Protein 6P78 (pdb70)

Foldseek 3Di:
DFFFWFWDDAQLTEIEGAAEFAAAPQNVFQQDDLSVRYDNPQVVRVVVLVVRLVPDQCPSLEYEYEYSHFPVRHRPVSVVVVLVCCVVNVRQEYETEHEQVCQVVQVVVCVVSVHHYAYEYEQAFPPVCCSCVPRNRPHDDDDPVVCVVGHAEYHEWFWPPDDPVRVVVRVVCCVPPHQEYEYHYDDHDPGPIDGRVVRVVVCCPPVVVVPRPSRYHYHPHPCVRVTGD

Secondary structure (DSSP, 8-state):
----EEEE-SSS-EEEEE---SPPSS---TT--GGGG--S-HHHHHHHHHHHHTT---TTSEEEEE-SS-GGGS-HHHHHHHHHHHHHTT--EEEEE--GGGGGGHHHHHHHH-SEEEEE-----S-HHIIIIIS------SSHHHHHTT--B--EE-BBTB-HHHHHHHHHHHHHH-S-EEEEE----SSS--B-HHHHHHHHHHTHHHHT-TTEEEESSGGGGS---

Organism: NCBI:txid428126

InterPro domains:
  IPR006638 Elp3/MiaA/NifB-like, radical SAM core domain [SM00729] (13-213)
  IPR058240 Radical SAM superfamily [SSF102114] (15-177)

B-factor: mean 32.72, std 11.8, range [15.58, 83.04]

Nearest PDB structures (foldseek):
  6p78-assembly1_A  TM=1.004E+00  e=6.314E-47  Thomasclavelia spiroformis DSM 1552
  1s2v-assembly1_A  TM=4.752E-01  e=1.533E+00  Mytilus edulis
  1s2v-assembly1_C  TM=4.030E-01  e=2.835E+00  Mytilus edulis
  1s2u-assembly1_A  TM=3.120E-01  e=2.507E+00  Mytilus edulis
  1m1b-assembly1_A  TM=3.009E-01  e=4.359E+00  Mytilus edulis

Solvent-accessible surface area: 11277 Å² total

Radius of gyration: 17.07 Å; Cα contacts (8 Å, |Δi|>4): 425; chains: 1; bounding box: 40×39×43 Å

Structure (mmCIF, N/CA/C/O backbone):
data_6P78
#
_entry.id   6P78
#
_cell.length_a   57.606
_cell.length_b   57.606
_cell.length_c   152.414
_cell.angle_alpha   90.000
_cell.angle_beta   90.000
_cell.angle_gamma   90.000
#
_symmetry.space_group_name_H-M   'P 43 21 2'
#
loop_
_entity.id
_entity.type
_entity.pdbx_description
1 polymer 'Queuine lyase'
2 non-polymer 'IRON/SULFUR CLUSTER'
3 non-polymer 2-amino-5-({[(1S,4S,5S)-4,5-dihydroxycyclopent-2-en-1-yl]amino}methyl)-1,7-dihydro-4H-pyrrolo[2,3-d]pyrimidin-4-one
4 non-polymer S-ADENOSYLMETHIONINE
5 water water
#
loop_
_atom_site.group_PDB
_atom_site.id
_atom_site.type_symbol
_atom_site.label_atom_id
_atom_site.label_alt_id
_atom_site.label_comp_id
_atom_site.label_asym_id
_atom_site.label_entity_id
_atom_site.label_seq_id
_atom_site.pdbx_PDB_ins_code
_atom_site.Cartn_x
_atom_site.Cartn_y
_atom_site.Cartn_z
_atom_site.occupancy
_atom_site.B_iso_or_equiv
_atom_site.auth_seq_id
_atom_site.auth_comp_id
_atom_site.auth_asym_id
_atom_site.auth_atom_id
_atom_site.pdbx_PDB_model_num
ATOM 1 N N . SER A 1 22 ? -3.686 43.173 87.254 1.00 70.26 0 SER A N 1
ATOM 2 C CA . SER A 1 22 ? -2.558 43.802 86.573 1.00 64.14 0 SER A CA 1
ATOM 3 C C . SER A 1 22 ? -1.912 42.850 85.563 1.00 57.11 0 SER A C 1
ATOM 4 O O . SER A 1 22 ? -2.261 41.672 85.480 1.00 56.16 0 SER A O 1
ATOM 7 N N . MET A 1 23 ? -0.962 43.361 84.793 1.00 51.19 1 MET A N 1
ATOM 8 C CA A MET A 1 23 ? -0.401 42.625 83.669 0.53 44.95 1 MET A CA 1
ATOM 9 C CA B MET A 1 23 ? -0.424 42.599 83.679 0.47 45.17 1 MET A CA 1
ATOM 10 C C . MET A 1 23 ? 0.711 41.696 84.135 1.00 38.72 1 MET A C 1
ATOM 11 O O . MET A 1 23 ? 1.506 42.054 85.010 1.00 40.28 1 MET A O 1
ATOM 20 N N . GLU A 1 24 ? 0.764 40.508 83.539 1.00 37.21 2 GLU A N 1
ATOM 21 C CA . GLU A 1 24 ? 1.839 39.561 83.804 1.00 35.35 2 GLU A CA 1
ATOM 22 C C . GLU A 1 24 ? 3.100 40.027 83.100 1.00 32.09 2 GLU A C 1
ATOM 23 O O . GLU A 1 24 ? 3.108 40.182 81.867 1.00 29.43 2 GLU A O 1
ATOM 29 N N . ARG A 1 25 ? 4.166 40.274 83.872 1.00 24.82 3 ARG A N 1
ATOM 30 C CA . ARG A 1 25 ? 5.403 40.774 83.291 1.00 24.41 3 ARG A CA 1
ATOM 31 C C . ARG A 1 25 ? 6.589 39.847 83.472 1.00 24.41 3 ARG A C 1
ATOM 32 O O . ARG A 1 25 ? 7.660 40.143 82.931 1.00 23.40 3 ARG A O 1
ATOM 40 N N . TYR A 1 26 ? 6.450 38.753 84.220 1.00 22.77 4 TYR A N 1
ATOM 41 C CA . TYR A 1 26 ? 7.543 37.806 84.384 1.00 24.85 4 TYR A CA 1
ATOM 42 C C . TYR A 1 26 ? 7.032 36.390 84.149 1.00 22.54 4 TYR A C 1
ATOM 43 O O . TYR A 1 26 ? 6.037 35.978 84.753 1.00 24.07 4 TYR A O 1
ATOM 52 N N . SER A 1 27 ? 7.716 35.638 83.295 1.00 20.61 5 SER A N 1
ATOM 53 C CA . SER A 1 27 ? 7.348 34.242 83.118 1.00 21.49 5 SER A CA 1
ATOM 54 C C . SER A 1 27 ? 8.573 33.455 82.649 1.00 20.39 5 SER A C 1
ATOM 55 O O . SER A 1 27 ? 9.676 33.996 82.510 1.00 20.50 5 SER A O 1
ATOM 58 N N . HIS A 1 28 ? 8.381 32.147 82.455 1.00 21.24 6 HIS A N 1
ATOM 59 C CA . HIS A 1 28 ? 9.377 31.283 81.823 1.00 21.75 6 HIS A CA 1
ATOM 60 C C . HIS A 1 28 ? 8.824 30.740 80.514 1.00 24.10 6 HIS A C 1
ATOM 61 O O . HIS A 1 28 ? 7.642 30.409 80.425 1.00 22.25 6 HIS A O 1
ATOM 68 N N . ILE A 1 29 ? 9.695 30.620 79.522 1.00 20.58 7 ILE A N 1
ATOM 69 C CA . ILE A 1 29 ? 9.415 29.824 78.328 1.00 24.18 7 ILE A CA 1
ATOM 70 C C . ILE A 1 29 ? 9.967 28.419 78.542 1.00 26.95 7 ILE A C 1
ATOM 71 O O . ILE A 1 29 ? 11.163 28.250 78.788 1.00 28.33 7 ILE A O 1
ATOM 76 N N . LEU A 1 30 ? 9.089 27.417 78.496 1.00 25.62 8 LEU A N 1
ATOM 77 C CA . LEU A 1 30 ? 9.401 26.065 78.942 1.00 26.56 8 LEU A CA 1
ATOM 78 C C . LEU A 1 30 ? 9.637 25.089 77.801 1.00 30.97 8 LEU A C 1
ATOM 79 O O . LEU A 1 30 ? 9.834 23.896 78.062 1.00 34.61 8 LEU A O 1
ATOM 84 N N . GLU A 1 31 ? 9.588 25.543 76.558 1.00 31.70 9 GLU A N 1
ATOM 85 C CA . GLU A 1 31 ? 9.882 24.689 75.414 1.00 32.01 9 GLU A CA 1
ATOM 86 C C . GLU A 1 31 ? 11.012 25.301 74.595 1.00 27.10 9 GLU A C 1
ATOM 87 O O . GLU A 1 31 ? 11.239 26.512 74.631 1.00 32.24 9 GLU A O 1
ATOM 93 N N . LYS A 1 32 ? 11.721 24.439 73.855 1.00 29.91 10 LYS A N 1
ATOM 94 C CA . LYS A 1 32 ? 12.812 24.844 72.959 1.00 30.99 10 LYS A CA 1
ATOM 95 C C . LYS A 1 32 ? 13.899 25.513 73.798 1.00 26.19 10 LYS A C 1
ATOM 96 O O . LYS A 1 32 ? 14.397 24.879 74.743 1.00 30.06 10 LYS A O 1
ATOM 102 N N . ASP A 1 33 ? 14.289 26.754 73.530 1.00 27.13 11 ASP A N 1
ATOM 103 C CA . ASP A 1 33 ? 15.364 27.386 74.303 1.00 24.97 11 ASP A CA 1
ATOM 104 C C . ASP A 1 33 ? 14.775 27.950 75.598 1.00 20.67 11 ASP A C 1
ATOM 105 O O . ASP A 1 33 ? 14.420 29.123 75.685 1.00 23.07 11 ASP A O 1
ATOM 110 N N . LYS A 1 34 ? 14.674 27.097 76.623 1.00 22.99 12 LYS A N 1
ATOM 111 C CA A LYS A 1 34 ? 14.043 27.505 77.876 0.50 24.90 12 LYS A CA 1
ATOM 112 C CA B LYS A 1 34 ? 14.044 27.505 77.876 0.50 24.92 12 LYS A CA 1
ATOM 113 C C . LYS A 1 34 ? 14.738 28.729 78.457 1.00 21.72 12 LYS A C 1
ATOM 114 O O . LYS A 1 34 ? 15.972 28.830 78.451 1.00 22.09 12 LYS A O 1
ATOM 125 N N . ARG A 1 35 ? 13.935 29.672 78.949 1.00 21.55 13 ARG A N 1
ATOM 126 C CA . ARG A 1 35 ? 14.472 30.948 79.383 1.00 17.34 13 ARG A CA 1
ATOM 127 C C . ARG A 1 35 ? 13.455 31.684 80.234 1.00 22.13 13 ARG A C 1
ATOM 128 O O . ARG A 1 35 ? 12.252 31.420 80.159 1.00 22.16 13 ARG A O 1
ATOM 136 N N . GLU A 1 36 ? 13.956 32.644 81.017 1.00 18.37 14 GLU A N 1
ATOM 137 C CA . GLU A 1 36 ? 13.102 33.626 81.655 1.00 19.81 14 GLU A CA 1
ATOM 138 C C . GLU A 1 36 ? 12.748 34.706 80.646 1.00 22.36 14 GLU A C 1
ATOM 139 O O . GLU A 1 36 ? 13.519 34.991 79.730 1.00 24.45 14 GLU A O 1
ATOM 145 N N . ILE A 1 37 ? 11.556 35.280 80.793 1.00 19.15 15 ILE A N 1
ATOM 146 C CA . ILE A 1 37 ? 11.142 36.394 79.938 1.00 20.01 15 ILE A CA 1
ATOM 147 C C . ILE A 1 37 ? 10.500 37.467 80.801 1.00 22.28 15 ILE A C 1
ATOM 148 O O . ILE A 1 37 ? 9.758 37.165 81.747 1.00 22.73 15 ILE A O 1
ATOM 153 N N . VAL A 1 38 ? 10.821 38.724 80.501 1.00 18.59 16 VAL A N 1
ATOM 154 C CA . VAL A 1 38 ? 10.223 39.867 81.184 1.00 19.54 16 VAL A CA 1
ATOM 155 C C . VAL A 1 38 ? 9.660 40.819 80.148 1.00 23.74 16 VAL A C 1
ATOM 156 O O . VAL A 1 38 ? 10.268 41.027 79.094 1.00 23.37 16 VAL A O 1
ATOM 160 N N . LEU A 1 39 ? 8.486 41.381 80.449 1.00 22.61 17 LEU A N 1
ATOM 161 C CA . LEU A 1 39 ? 7.823 42.391 79.624 1.00 21.00 17 LEU A CA 1
ATOM 162 C C . LEU A 1 39 ? 7.878 43.711 80.384 1.00 25.03 17 LEU A C 1
ATOM 163 O O . LEU A 1 39 ? 7.168 43.889 81.381 1.00 27.82 17 LEU A O 1
ATOM 168 N N . LEU A 1 40 ? 8.721 44.627 79.915 1.00 23.18 18 LEU A N 1
ATOM 169 C CA . LEU A 1 40 ? 9.066 45.855 80.627 1.00 23.66 18 LEU A CA 1
ATOM 170 C C . LEU A 1 40 ? 8.430 47.057 79.933 1.00 24.63 18 LEU A C 1
ATOM 171 O O . LEU A 1 40 ? 7.968 46.956 78.793 1.00 26.35 18 LEU A O 1
ATOM 176 N N . LYS A 1 41 ? 8.403 48.199 80.639 1.00 27.86 19 LYS A N 1
ATOM 177 C CA . LYS A 1 41 ? 7.809 49.437 80.139 1.00 29.43 19 LYS A CA 1
ATOM 178 C C . LYS A 1 41 ? 8.886 50.359 79.579 1.00 26.94 19 LYS A C 1
ATOM 179 O O . LYS A 1 41 ? 9.967 50.484 80.164 1.00 29.99 19 LYS A O 1
ATOM 185 N N . SER A 1 42 ? 8.574 51.026 78.454 1.00 30.40 20 SER A N 1
ATOM 186 C CA . SER A 1 42 ? 9.515 51.911 77.778 1.00 30.40 20 SER A CA 1
ATOM 187 C C . SER A 1 42 ? 8.800 53.172 77.300 1.00 29.44 20 SER A C 1
ATOM 188 O O . SER A 1 42 ? 7.572 53.225 77.241 1.00 30.82 20 SER A O 1
ATOM 191 N N . ARG A 1 43 ? 9.590 54.190 76.957 1.00 28.14 21 ARG A N 1
ATOM 192 C CA . ARG A 1 43 ? 9.055 55.402 76.340 1.00 28.03 21 ARG A CA 1
ATOM 193 C C . ARG A 1 43 ? 8.487 55.084 74.949 1.00 26.76 21 ARG A C 1
ATOM 194 O O . ARG A 1 43 ? 8.769 54.023 74.385 1.00 30.74 21 ARG A O 1
ATOM 202 N N . PRO A 1 44 ? 7.687 55.990 74.371 1.00 30.19 22 PRO A N 1
ATOM 203 C CA . PRO A 1 44 ? 6.989 55.667 73.122 1.00 28.63 22 PRO A CA 1
ATOM 204 C C . PRO A 1 44 ? 7.887 55.083 72.036 1.00 31.96 22 PRO A C 1
ATOM 205 O O . PRO A 1 44 ? 9.019 55.519 71.820 1.00 30.64 22 PRO A O 1
ATOM 209 N N . CYS A 1 45 ? 7.366 54.068 71.366 1.00 26.46 23 CYS A N 1
ATOM 210 C CA . CYS A 1 45 ? 8.030 53.482 70.201 1.00 26.27 23 CYS A CA 1
ATOM 211 C C . CYS A 1 45 ? 8.402 54.571 69.191 1.00 24.94 23 CYS A C 1
ATOM 212 O O . CYS 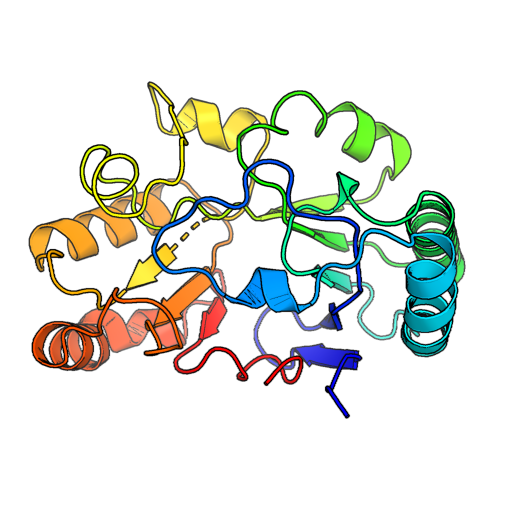A 1 45 ? 7.591 55.449 68.881 1.00 28.01 23 CYS A O 1
ATOM 215 N N . ILE A 1 46 ? 9.650 54.543 68.707 1.00 26.48 24 ILE A N 1
ATOM 216 C CA . ILE A 1 46 ? 10.106 55.666 67.894 1.00 25.85 24 ILE A CA 1
ATOM 217 C C . ILE A 1 46 ? 9.390 55.678 66.560 1.00 27.25 24 ILE A C 1
ATOM 218 O O . ILE A 1 46 ? 9.294 56.724 65.908 1.00 29.13 24 ILE A O 1
ATOM 223 N N . TRP A 1 47 ? 8.880 54.528 66.125 1.00 26.95 25 TRP A N 1
ATOM 224 C CA . TRP A 1 47 ? 8.073 54.494 64.898 1.00 24.92 25 TRP A CA 1
ATOM 225 C C . TRP A 1 47 ? 6.607 54.666 65.293 1.00 24.64 25 TRP A C 1
ATOM 226 O O . TRP A 1 47 ? 5.998 55.701 65.013 1.00 30.62 25 TRP A O 1
ATOM 237 N N . GLY A 1 48 ? 6.041 53.668 65.962 1.00 25.94 26 GLY A N 1
ATOM 238 C CA . GLY A 1 48 ? 4.712 53.812 66.528 1.00 29.35 26 GLY A CA 1
ATOM 239 C C . GLY A 1 48 ? 3.566 53.889 65.542 1.00 32.26 26 GLY A C 1
ATOM 240 O O . GLY A 1 48 ? 2.454 54.215 65.946 1.00 33.40 26 GLY A O 1
ATOM 241 N N . LYS A 1 49 ? 3.781 53.581 64.259 1.00 23.80 27 LYS A N 1
ATOM 242 C CA . LYS A 1 49 ? 2.742 53.790 63.254 1.00 26.28 27 LYS A CA 1
ATOM 243 C C . LYS A 1 49 ? 2.333 52.513 62.524 1.00 26.97 27 LYS A C 1
ATOM 244 O O . LYS A 1 49 ? 1.600 52.582 61.530 1.00 26.59 27 LYS A O 1
ATOM 250 N N . CYS A 1 50 ? 2.744 51.352 63.008 1.00 26.18 28 CYS A N 1
ATOM 251 C CA . CYS A 1 50 ? 2.331 50.100 62.378 1.00 25.88 28 CYS A CA 1
ATOM 252 C C . CYS A 1 50 ? 0.814 49.968 62.468 1.00 26.12 28 CYS A C 1
ATOM 253 O O . CYS A 1 50 ? 0.214 50.242 63.506 1.00 26.84 28 CYS A O 1
ATOM 256 N N . SER A 1 51 ? 0.178 49.576 61.369 1.00 24.07 29 SER A N 1
ATOM 257 C CA . SER A 1 51 ? -1.271 49.699 61.319 1.00 26.18 29 SER A CA 1
ATOM 258 C C . SER A 1 51 ? -1.986 48.723 62.245 1.00 26.26 29 SER A C 1
ATOM 259 O O . SER A 1 51 ? -3.156 48.954 62.565 1.00 29.19 29 SER A O 1
ATOM 262 N N . PHE A 1 52 ? -1.315 47.653 62.675 1.00 25.27 30 PHE A N 1
ATOM 263 C CA . PHE A 1 52 ? -1.930 46.528 63.388 1.00 25.67 30 PHE A CA 1
ATOM 264 C C . PHE A 1 52 ? -1.571 46.472 64.854 1.00 28.43 30 PHE A C 1
ATOM 265 O O . PHE A 1 52 ? -2.013 45.553 65.549 1.00 30.59 30 PHE A O 1
ATOM 273 N N . CYS A 1 53 ? -0.699 47.354 65.313 1.00 26.94 31 CYS A N 1
ATOM 274 C CA . CYS A 1 53 ? -0.056 47.207 66.613 1.00 24.74 31 CYS A CA 1
ATOM 275 C C . CYS A 1 53 ? -0.778 48.057 67.654 1.00 31.96 31 CYS A C 1
ATOM 276 O O . CYS A 1 53 ? -0.996 49.255 67.439 1.00 31.19 31 CYS A O 1
ATOM 279 N N . ASP A 1 54 ? -1.183 47.437 68.772 1.00 25.11 32 ASP A N 1
ATOM 280 C CA . ASP A 1 54 ? -1.650 48.227 69.910 1.00 26.22 32 ASP A CA 1
ATOM 281 C C . ASP A 1 54 ? -0.932 47.812 71.192 1.00 30.11 32 ASP A C 1
ATOM 282 O O . ASP A 1 54 ? -1.400 48.129 72.306 1.00 29.12 32 ASP A O 1
ATOM 287 N N . TYR A 1 55 ? 0.209 47.117 71.058 1.00 32.45 33 TYR A N 1
ATOM 288 C CA . TYR A 1 55 ? 1.063 46.877 72.219 1.00 30.40 33 TYR A CA 1
ATOM 289 C C . TYR A 1 55 ? 1.640 48.178 72.755 1.00 31.95 33 TYR A C 1
ATOM 290 O O . TYR A 1 55 ? 1.983 48.253 73.943 1.00 31.55 33 TYR A O 1
ATOM 299 N N . ILE A 1 56 ? 1.773 49.199 71.901 1.00 33.89 34 ILE A N 1
ATOM 300 C CA . ILE A 1 56 ? 2.361 50.459 72.324 1.00 36.20 34 ILE A CA 1
ATOM 301 C C . ILE A 1 56 ? 1.493 51.186 73.335 1.00 37.81 34 ILE A C 1
ATOM 302 O O . ILE A 1 56 ? 1.926 52.204 73.884 1.00 39.12 34 ILE A O 1
ATOM 307 N N . GLU A 1 57 ? 0.277 50.697 73.596 1.00 38.63 35 GLU A N 1
ATOM 308 C CA . GLU A 1 57 ? -0.480 51.217 74.732 1.00 40.80 35 GLU A CA 1
ATOM 309 C C . GLU A 1 57 ? 0.271 51.029 76.047 1.00 39.44 35 GLU A C 1
ATOM 310 O O . GLU A 1 57 ? -0.031 51.739 77.018 1.00 41.50 35 GLU A O 1
ATOM 316 N N . ASP A 1 58 ? 1.241 50.103 76.107 1.00 36.30 36 ASP A N 1
ATOM 317 C CA . ASP A 1 58 ? 2.022 49.905 77.332 1.00 35.27 36 ASP A CA 1
ATOM 318 C C . ASP A 1 58 ? 3.205 50.860 77.443 1.00 35.59 36 ASP A C 1
ATOM 319 O O . ASP A 1 58 ? 3.860 50.887 78.495 1.00 35.41 36 ASP A O 1
ATOM 324 N N . ASN A 1 59 ? 3.500 51.628 76.394 1.00 36.32 37 ASN A N 1
ATOM 325 C CA . ASN A 1 59 ? 4.522 52.660 76.469 1.00 37.52 37 ASN A CA 1
ATOM 326 C C . ASN A 1 59 ? 4.094 53.767 77.435 1.00 41.52 37 ASN A C 1
ATOM 327 O O . ASN A 1 59 ? 2.901 54.019 77.631 1.00 41.90 37 ASN A O 1
ATOM 332 N N . ASP A 1 60 ? 5.087 54.486 77.970 1.00 40.58 38 ASP A N 1
ATOM 333 C CA . ASP A 1 60 ? 4.836 55.683 78.773 1.00 43.43 38 ASP A CA 1
ATOM 334 C C . ASP A 1 60 ? 6.017 56.647 78.651 1.00 44.16 38 ASP A C 1
ATOM 335 O O . ASP A 1 60 ? 7.172 56.232 78.746 1.00 42.57 38 ASP A O 1
ATOM 340 N N . VAL A 1 61 ? 5.716 57.944 78.489 1.00 46.82 39 VAL A N 1
ATOM 341 C CA . VAL A 1 61 ? 6.772 58.943 78.317 1.00 47.87 39 VAL A CA 1
ATOM 342 C C . VAL A 1 61 ? 7.610 59.116 79.594 1.00 48.58 39 VAL A C 1
ATOM 343 O O . VAL A 1 61 ? 8.793 59.473 79.522 1.00 48.25 39 VAL A O 1
ATOM 347 N N . ASP A 1 62 ? 7.036 58.844 80.767 1.00 48.79 40 ASP A N 1
ATOM 348 C CA . ASP A 1 62 ? 7.709 59.090 82.045 1.00 49.81 40 ASP A CA 1
ATOM 349 C C . ASP A 1 62 ? 8.673 57.951 82.342 1.00 47.44 40 ASP A C 1
ATOM 350 O O . ASP A 1 62 ? 8.280 56.928 82.904 1.00 46.29 40 ASP A O 1
ATOM 355 N N . GLN A 1 63 ? 9.949 58.135 81.994 1.00 46.98 41 GLN A N 1
ATOM 356 C CA . GLN A 1 63 ? 10.919 57.059 82.161 1.00 44.89 41 GLN A CA 1
ATOM 357 C C . GLN A 1 63 ? 11.235 56.791 83.632 1.00 45.82 41 GLN A C 1
ATOM 358 O O . GLN A 1 63 ? 11.682 55.693 83.976 1.00 44.18 41 GLN A O 1
ATOM 364 N N . LYS A 1 64 ? 11.014 57.755 84.518 1.00 48.63 42 LYS A N 1
ATOM 365 C CA . LYS A 1 64 ? 11.296 57.446 85.913 1.00 49.83 42 LYS A CA 1
ATOM 366 C C . LYS A 1 64 ? 10.235 56.519 86.500 1.00 49.25 42 LYS A C 1
ATOM 367 O O . LYS A 1 64 ? 10.561 55.637 87.299 1.00 48.87 42 LYS A O 1
ATOM 373 N N . GLU A 1 65 ? 8.975 56.675 86.092 1.00 49.38 43 GLU A N 1
ATOM 374 C CA . GLU A 1 65 ? 7.945 55.725 86.490 1.00 48.81 43 GLU A CA 1
ATOM 375 C C . GLU A 1 65 ? 8.148 54.373 85.811 1.00 45.36 43 GLU A C 1
ATOM 376 O O . GLU A 1 65 ? 7.933 53.325 86.429 1.00 46.63 43 GLU A O 1
ATOM 382 N N . ASN A 1 66 ? 8.549 54.370 84.534 1.00 43.42 44 ASN A N 1
ATOM 383 C CA . ASN A 1 66 ? 8.872 53.099 83.895 1.00 40.25 44 ASN A CA 1
ATOM 384 C C . ASN A 1 66 ? 9.965 52.365 84.663 1.00 39.52 44 ASN A C 1
ATOM 385 O O . ASN A 1 66 ? 9.893 51.143 84.854 1.00 37.70 44 ASN A O 1
ATOM 390 N N . GLN A 1 67 ? 10.971 53.095 85.135 1.00 41.17 45 GLN A N 1
ATOM 391 C CA . GLN A 1 67 ? 12.079 52.438 85.807 1.00 46.17 45 GLN A CA 1
ATOM 392 C C . GLN A 1 67 ? 11.614 51.789 87.105 1.00 44.53 45 GLN A C 1
ATOM 393 O O . GLN A 1 67 ? 12.026 50.666 87.428 1.00 40.47 45 GLN A O 1
ATOM 399 N N . LYS A 1 68 ? 10.730 52.471 87.837 1.00 44.36 46 LYS A N 1
ATOM 400 C CA . LYS A 1 68 ? 10.221 51.939 89.102 1.00 45.91 46 LYS A CA 1
ATOM 401 C C . LYS A 1 68 ? 9.425 50.659 88.869 1.00 43.65 46 LYS A C 1
ATOM 402 O O . LYS A 1 68 ? 9.594 49.665 89.590 1.00 43.40 46 LYS A O 1
ATOM 408 N N . ILE A 1 69 ? 8.540 50.681 87.862 1.00 42.22 47 ILE A N 1
ATOM 409 C CA . ILE A 1 69 ? 7.787 49.495 87.455 1.00 39.98 47 ILE A CA 1
ATOM 410 C C . ILE A 1 69 ? 8.737 48.385 87.015 1.00 37.80 47 ILE A C 1
ATOM 411 O O . ILE A 1 69 ? 8.595 47.221 87.412 1.00 35.79 47 ILE A O 1
ATOM 416 N N . ASN A 1 70 ? 9.709 48.725 86.164 1.00 35.65 48 ASN A N 1
ATOM 417 C CA . ASN A 1 70 ? 10.622 47.712 85.644 1.00 32.90 48 ASN A CA 1
ATOM 418 C C . ASN A 1 70 ? 11.457 47.090 86.752 1.00 33.53 48 ASN A C 1
ATOM 419 O O . ASN A 1 70 ? 11.766 45.891 86.704 1.00 31.60 48 ASN A O 1
ATOM 424 N N . ASP A 1 71 ? 11.842 47.882 87.751 1.00 36.52 49 ASP A N 1
ATOM 425 C CA . ASP A 1 71 ? 12.736 47.339 88.762 1.00 40.05 49 ASP A CA 1
ATOM 426 C C . ASP A 1 71 ? 12.076 46.219 89.547 1.00 40.99 49 ASP A C 1
ATOM 427 O O . ASP A 1 71 ? 12.761 45.274 89.955 1.00 36.78 49 ASP A O 1
ATOM 432 N N . GLU A 1 72 ? 10.760 46.301 89.765 1.00 38.15 50 GLU A N 1
ATOM 433 C CA . GLU A 1 72 ? 10.068 45.231 90.479 1.00 38.25 50 GLU A CA 1
ATOM 434 C C . GLU A 1 72 ? 10.000 43.952 89.660 1.00 36.84 50 GLU A C 1
ATOM 435 O 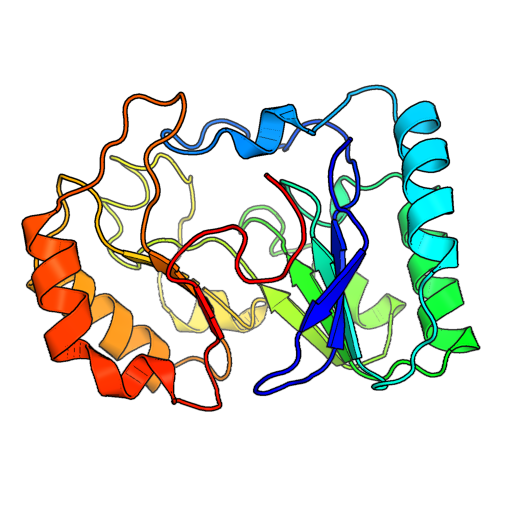O . GLU A 1 72 ? 9.964 42.852 90.232 1.00 34.17 50 GLU A O 1
ATOM 441 N N . VAL A 1 73 ? 9.979 44.072 88.331 1.00 32.66 51 VAL A N 1
ATOM 442 C CA . VAL A 1 73 ? 10.015 42.888 87.485 1.00 28.55 51 VAL A CA 1
ATOM 443 C C . VAL A 1 73 ? 11.407 42.280 87.492 1.00 27.29 51 VAL A C 1
ATOM 444 O O . VAL A 1 73 ? 11.571 41.058 87.627 1.00 29.19 51 VAL A O 1
ATOM 448 N N . LEU A 1 74 ? 12.428 43.129 87.354 1.00 28.25 52 LEU A N 1
ATOM 449 C CA . LEU A 1 74 ? 13.804 42.659 87.233 1.00 28.89 52 LEU A CA 1
ATOM 450 C C . LEU A 1 74 ? 14.265 41.937 88.493 1.00 31.90 52 LEU A C 1
ATOM 451 O O . LEU A 1 74 ? 15.121 41.053 88.419 1.00 32.60 52 LEU A O 1
ATOM 456 N N . ASN A 1 75 ? 13.710 42.297 89.652 1.00 31.70 53 ASN A N 1
ATOM 457 C CA . ASN A 1 75 ? 14.017 41.573 90.884 1.00 33.47 53 ASN A CA 1
ATOM 458 C C . ASN A 1 75 ? 13.714 40.083 90.801 1.00 31.07 53 ASN A C 1
ATOM 459 O O . ASN A 1 75 ? 14.248 39.308 91.606 1.00 35.50 53 ASN A O 1
ATOM 464 N N . LYS A 1 76 ? 12.848 39.663 89.883 1.00 30.22 54 LYS A N 1
ATOM 465 C CA . LYS A 1 76 ? 12.478 38.259 89.815 1.00 31.68 54 LYS A CA 1
ATOM 466 C C . LYS A 1 76 ? 13.446 37.422 88.997 1.00 29.50 54 LYS A C 1
ATOM 467 O O . LYS A 1 76 ? 13.332 36.189 89.023 1.00 30.40 54 LYS A O 1
ATOM 473 N N . ILE A 1 77 ? 14.354 38.044 88.238 1.00 23.56 55 ILE A N 1
ATOM 474 C CA . ILE A 1 77 ? 15.253 37.278 87.383 1.00 24.62 55 ILE A CA 1
ATOM 475 C C . ILE A 1 77 ? 16.279 36.535 88.233 1.00 28.37 55 ILE A C 1
ATOM 476 O O . ILE A 1 77 ? 16.936 37.117 89.105 1.00 27.67 55 ILE A O 1
ATOM 481 N N . THR A 1 78 ? 16.440 35.240 87.961 1.00 29.28 56 THR A N 1
ATOM 482 C CA . THR A 1 78 ? 17.352 34.383 88.708 1.00 26.88 56 THR A CA 1
ATOM 483 C C . THR A 1 78 ? 18.509 33.860 87.880 1.00 25.38 56 THR A C 1
ATOM 484 O O . THR A 1 78 ? 19.490 33.375 88.461 1.00 28.97 56 THR A O 1
ATOM 488 N N . GLY A 1 79 ? 18.400 33.898 86.552 1.00 29.79 57 GLY A N 1
ATOM 489 C CA . GLY A 1 79 ? 19.362 33.238 85.703 1.00 31.27 57 GLY A CA 1
ATOM 490 C C . GLY A 1 79 ? 19.285 31.730 85.713 1.00 27.56 57 GLY A C 1
ATOM 491 O O . GLY A 1 79 ? 20.244 31.075 85.298 1.00 28.57 57 GLY A O 1
ATOM 492 N N . GLN A 1 80 ? 18.161 31.151 86.156 1.00 23.09 58 GLN A N 1
ATOM 493 C CA . GLN A 1 80 ? 18.125 29.711 86.399 1.00 24.68 58 GLN A CA 1
ATOM 494 C C . GLN A 1 80 ? 18.346 28.877 85.141 1.00 20.25 58 GLN A C 1
ATOM 495 O O . GLN A 1 80 ? 18.800 27.728 85.249 1.00 24.83 58 GLN A O 1
ATOM 501 N N . TYR A 1 81 ? 18.047 29.409 83.953 1.00 23.06 59 TYR A N 1
ATOM 502 C CA . TYR A 1 81 ? 18.316 28.697 82.706 1.00 23.00 59 TYR A CA 1
ATOM 503 C C . TYR A 1 81 ? 19.568 29.184 81.992 1.00 28.30 59 TYR A C 1
ATOM 504 O O . TYR A 1 81 ? 19.913 28.613 80.949 1.00 28.19 59 TYR A O 1
ATOM 513 N N . GLY A 1 82 ? 20.225 30.232 82.502 1.00 24.04 60 GLY A N 1
ATOM 514 C CA . GLY A 1 82 ? 21.333 30.891 81.825 1.00 26.70 60 GLY A CA 1
ATOM 515 C C . GLY A 1 82 ? 20.917 31.699 80.609 1.00 22.53 60 GLY A C 1
ATOM 516 O O . GLY A 1 82 ? 21.782 32.172 79.862 1.00 24.61 60 GLY A O 1
ATOM 517 N N . VAL A 1 83 ? 19.617 31.873 80.397 1.00 23.41 61 VAL A N 1
ATOM 518 C CA . VAL A 1 83 ? 19.073 32.512 79.197 1.00 19.68 61 VAL A CA 1
ATOM 519 C C . VAL A 1 83 ? 17.931 33.411 79.628 1.00 22.08 61 VAL A C 1
ATOM 520 O O . VAL A 1 83 ? 17.115 33.020 80.472 1.00 22.10 61 VAL A O 1
ATOM 524 N N . LEU A 1 84 ? 17.874 34.616 79.044 1.00 21.90 62 LEU A N 1
ATOM 525 C CA . LEU A 1 84 ? 16.903 35.648 79.401 1.00 19.90 62 LEU A CA 1
ATOM 526 C C . LEU A 1 84 ? 16.353 36.303 78.133 1.00 21.47 62 LEU A C 1
ATOM 527 O O . LEU A 1 84 ? 17.095 36.538 77.177 1.00 21.49 62 LEU A O 1
ATOM 532 N N . GLU A 1 85 ? 15.063 36.610 78.122 1.00 19.36 63 GLU A N 1
ATOM 533 C CA . GLU A 1 85 ? 14.480 37.410 77.049 1.00 19.87 63 GLU A CA 1
ATOM 534 C C . GLU A 1 85 ? 13.849 38.656 77.639 1.00 20.99 63 GLU A C 1
ATOM 535 O O . GLU A 1 85 ? 13.159 38.579 78.666 1.00 21.57 63 GLU A O 1
ATOM 541 N N . VAL A 1 86 ? 14.108 39.803 77.010 1.00 21.33 64 VAL A N 1
ATOM 542 C CA . VAL A 1 86 ? 13.520 41.082 77.396 1.00 19.86 64 VAL A CA 1
ATOM 543 C C . VAL A 1 86 ? 12.671 41.581 76.243 1.00 18.86 64 VAL A C 1
ATOM 544 O O . VAL A 1 86 ? 13.170 41.739 75.123 1.00 21.96 64 VAL A O 1
ATOM 548 N N . ILE A 1 87 ? 11.391 41.813 76.500 1.00 18.30 65 ILE A N 1
ATOM 549 C CA . ILE A 1 87 ? 10.545 42.475 75.508 1.00 19.28 65 ILE A CA 1
ATOM 550 C C . ILE A 1 87 ? 9.898 43.678 76.183 1.00 24.05 65 ILE A C 1
ATOM 551 O O . ILE A 1 87 ? 9.808 43.741 77.411 1.00 26.28 65 ILE A O 1
ATOM 556 N N . ASN A 1 88 ? 9.450 44.648 75.369 1.00 22.34 66 ASN A N 1
ATOM 557 C CA . ASN A 1 88 ? 8.952 45.888 75.967 1.00 22.75 66 ASN A CA 1
ATOM 558 C C . ASN A 1 88 ? 8.064 46.708 75.036 1.00 28.27 66 ASN A C 1
ATOM 559 O O . ASN A 1 88 ? 8.019 47.937 75.155 1.00 28.51 66 ASN A O 1
ATOM 564 N N . SER A 1 89 ? 7.316 46.057 74.146 1.00 21.54 67 SER A N 1
ATOM 565 C CA . SER A 1 89 ? 6.334 46.781 73.323 1.00 23.43 67 SER A CA 1
ATOM 566 C C . SER A 1 89 ? 6.999 47.932 72.586 1.00 22.76 67 SER A C 1
ATOM 567 O O . SER A 1 89 ? 6.467 49.040 72.484 1.00 26.16 67 SER A O 1
ATOM 570 N N . GLY A 1 90 ? 8.177 47.656 72.061 1.00 26.63 68 GLY A N 1
ATOM 571 C CA . GLY A 1 90 ? 8.885 48.619 71.252 1.00 30.48 68 GLY A CA 1
ATOM 572 C C . GLY A 1 90 ? 10.239 48.022 70.976 1.00 29.16 68 GLY A C 1
ATOM 573 O O . GLY A 1 90 ? 10.338 46.827 70.684 1.00 34.21 68 GLY A O 1
ATOM 574 N N . SER A 1 91 ? 11.289 48.821 71.073 1.00 26.08 69 SER A N 1
ATOM 575 C CA . SER A 1 91 ? 12.634 48.304 70.902 1.00 22.67 69 SER A CA 1
ATOM 576 C C . SER A 1 91 ? 13.390 48.464 72.200 1.00 24.43 69 SER A C 1
ATOM 577 O O . SER A 1 91 ? 13.115 49.376 72.979 1.00 25.18 69 SER A O 1
ATOM 580 N N . PHE A 1 92 ? 14.363 47.574 72.389 1.00 20.76 70 PHE A N 1
ATOM 581 C CA . PHE A 1 92 ? 15.160 47.554 73.621 1.00 21.37 70 PHE A CA 1
ATOM 582 C C . PHE A 1 92 ? 15.720 48.927 73.973 1.00 26.10 70 PHE A C 1
ATOM 583 O O . PHE A 1 92 ? 15.800 49.290 75.156 1.00 24.56 70 PHE A O 1
ATOM 591 N N . PHE A 1 93 ? 16.125 49.700 72.964 1.00 24.14 71 PHE A N 1
ATOM 592 C CA . PHE A 1 93 ? 16.778 50.987 73.175 1.00 28.05 71 PHE A CA 1
ATOM 593 C C . PHE A 1 93 ? 15.861 52.028 73.799 1.00 26.73 71 PHE A C 1
ATOM 594 O O . PHE A 1 93 ? 16.359 53.039 74.298 1.00 31.90 71 PHE A O 1
ATOM 602 N N . GLU A 1 94 ? 14.554 51.795 73.823 1.00 25.22 72 GLU A N 1
ATOM 603 C CA . GLU A 1 94 ? 13.615 52.744 74.404 1.00 24.54 72 GLU A CA 1
ATOM 604 C C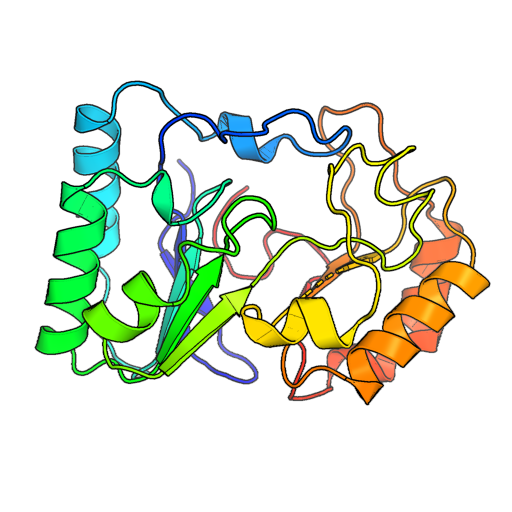 . GLU A 1 94 ? 13.425 52.507 75.898 1.00 24.71 72 GLU A C 1
ATOM 605 O O . GLU A 1 94 ? 12.705 53.265 76.544 1.00 27.36 72 GLU A O 1
ATOM 611 N N . LEU A 1 95 ? 14.053 51.480 76.444 1.00 24.40 73 LEU A N 1
ATOM 612 C CA . LEU A 1 95 ? 13.994 51.276 77.889 1.00 25.01 73 LEU A CA 1
ATOM 613 C C . LEU A 1 95 ? 14.720 52.407 78.607 1.00 27.84 73 LEU A C 1
ATOM 614 O O . LEU A 1 95 ? 15.626 53.026 78.051 1.00 28.38 73 LEU A O 1
ATOM 619 N N . PRO A 1 96 ? 14.323 52.706 79.847 1.00 27.49 74 PRO A N 1
ATOM 620 C CA . PRO A 1 96 ? 15.068 53.685 80.640 1.00 30.44 74 PRO A CA 1
ATOM 621 C C . PRO A 1 96 ? 16.540 53.297 80.687 1.00 28.33 74 PRO A C 1
ATOM 622 O O . PRO A 1 96 ? 16.895 52.114 80.662 1.00 30.66 74 PRO A O 1
ATOM 626 N N . ASP A 1 97 ? 17.408 54.310 80.746 1.00 43.15 75 ASP A N 1
ATOM 627 C CA . ASP A 1 97 ? 18.829 54.005 80.841 1.00 44.42 75 ASP A CA 1
ATOM 628 C C . ASP A 1 97 ? 19.129 53.187 82.089 1.00 43.02 75 ASP A C 1
ATOM 629 O O . ASP A 1 97 ? 19.968 52.284 82.045 1.00 42.80 75 ASP A O 1
ATOM 634 N N . GLU A 1 98 ? 18.412 53.451 83.186 1.00 42.85 76 GLU A N 1
ATOM 635 C CA . GLU A 1 98 ? 18.636 52.713 84.426 1.00 42.19 76 GLU A CA 1
ATOM 636 C C . GLU A 1 98 ? 18.154 51.274 84.306 1.00 42.97 76 GLU A C 1
ATOM 637 O O . GLU A 1 98 ? 18.742 50.376 84.918 1.00 38.38 76 GLU A O 1
ATOM 643 N N . THR A 1 99 ? 17.095 51.028 83.522 1.00 36.11 77 THR A N 1
ATOM 644 C CA . THR A 1 99 ? 16.659 49.657 83.304 1.00 32.96 77 THR A CA 1
ATOM 645 C C . THR A 1 99 ? 17.700 48.897 82.503 1.00 37.64 77 THR A C 1
ATOM 646 O O . THR A 1 99 ? 18.040 47.760 82.842 1.00 34.17 77 THR A O 1
ATOM 650 N N . ILE A 1 100 ? 18.220 49.515 81.437 1.00 34.12 78 ILE A N 1
ATOM 651 C CA . ILE A 1 100 ? 19.236 48.859 80.620 1.00 34.17 78 ILE A CA 1
ATOM 652 C C . ILE A 1 100 ? 20.476 48.540 81.448 1.00 36.56 78 ILE A C 1
ATOM 653 O O . ILE A 1 100 ? 21.014 47.426 81.379 1.00 34.49 78 ILE A O 1
ATOM 658 N N . GLU A 1 101 ? 20.942 49.492 82.258 1.00 38.10 79 GLU A N 1
ATOM 659 C CA . GLU A 1 101 ? 22.138 49.198 83.043 1.00 41.84 79 GLU A CA 1
ATOM 660 C C . GLU A 1 101 ? 21.873 48.146 84.116 1.00 41.13 79 GLU A C 1
ATOM 661 O O . GLU A 1 101 ? 22.778 47.376 84.457 1.00 40.47 79 GLU A O 1
ATOM 667 N N . ARG A 1 102 ? 20.653 48.066 84.643 1.00 36.44 80 ARG A N 1
ATOM 668 C CA . ARG A 1 102 ? 20.369 46.972 85.572 1.00 37.65 80 ARG A CA 1
ATOM 669 C C . ARG A 1 102 ? 20.374 45.618 84.866 1.00 35.78 80 ARG A C 1
ATOM 670 O O . ARG A 1 102 ? 20.887 44.629 85.406 1.00 32.27 80 ARG A O 1
ATOM 678 N N . ILE A 1 103 ? 19.802 45.540 83.665 1.00 32.35 81 ILE A N 1
ATOM 679 C CA . ILE A 1 103 ? 19.848 44.286 82.917 1.00 32.03 81 ILE A CA 1
ATOM 680 C C . ILE A 1 103 ? 21.294 43.854 82.700 1.00 31.10 81 ILE A C 1
ATOM 681 O O . ILE A 1 103 ? 21.642 42.683 82.880 1.00 28.77 81 ILE A O 1
ATOM 686 N N . TYR A 1 104 ? 22.162 44.799 82.342 1.00 32.06 82 TYR A N 1
ATOM 687 C CA . TYR A 1 104 ? 23.578 44.489 82.171 1.00 37.08 82 TYR A CA 1
ATOM 688 C C . TYR A 1 104 ? 24.172 43.930 83.459 1.00 37.88 82 TYR A C 1
ATOM 689 O O . TYR A 1 104 ? 24.906 42.936 83.440 1.00 34.76 82 TYR A O 1
ATOM 698 N N . LYS A 1 105 ? 23.854 44.561 84.590 1.00 36.18 83 LYS A N 1
ATOM 699 C CA . LYS A 1 105 ? 24.339 44.078 85.878 1.00 37.83 83 LYS A CA 1
ATOM 700 C C . LYS A 1 105 ? 23.848 42.664 86.147 1.00 37.28 83 LYS A C 1
ATOM 701 O O . LYS A 1 105 ? 24.623 41.785 86.544 1.00 38.54 83 LYS A O 1
ATOM 707 N N . ILE A 1 106 ? 22.559 42.426 85.916 1.00 32.70 84 ILE A N 1
ATOM 708 C CA . ILE A 1 106 ? 21.960 41.125 86.196 1.00 33.22 84 ILE A CA 1
ATOM 709 C C . ILE A 1 106 ? 22.597 40.036 85.338 1.00 33.40 84 ILE A C 1
ATOM 710 O O . ILE A 1 106 ? 22.802 38.908 85.796 1.00 32.83 84 ILE A O 1
ATOM 715 N N . ILE A 1 107 ? 22.884 40.346 84.071 1.00 30.52 85 ILE A N 1
ATOM 716 C CA . ILE A 1 107 ? 23.563 39.393 83.191 1.00 34.37 85 ILE A CA 1
ATOM 717 C C . ILE A 1 107 ? 24.828 38.858 83.850 1.00 36.72 85 ILE A C 1
ATOM 718 O O . ILE A 1 107 ? 25.103 37.652 83.834 1.00 35.44 85 ILE A O 1
ATOM 723 N N . GLY A 1 108 ? 25.625 39.754 84.431 1.00 33.60 86 GLY A N 1
ATOM 724 C CA . GLY A 1 108 ? 26.875 39.329 85.041 1.00 35.89 86 GLY A CA 1
ATOM 725 C C . GLY A 1 108 ? 26.652 38.638 86.372 1.00 37.15 86 GLY A C 1
ATOM 726 O O . GLY A 1 108 ? 27.311 37.644 86.683 1.00 43.55 86 GLY A O 1
ATOM 727 N N . GLU A 1 109 ? 25.701 39.138 87.164 1.00 36.60 87 GLU A N 1
ATOM 728 C CA . GLU A 1 109 ? 25.527 38.622 88.522 1.00 38.31 87 GLU A CA 1
ATOM 729 C C . GLU A 1 109 ? 24.872 37.249 88.520 1.00 36.17 87 GLU A C 1
ATOM 730 O O . GLU A 1 109 ? 25.182 36.406 89.379 1.00 38.50 87 GLU A O 1
ATOM 736 N N . LYS A 1 110 ? 23.957 37.018 87.580 1.00 36.58 88 LYS A N 1
ATOM 737 C CA . LYS A 1 110 ? 23.211 35.774 87.478 1.00 36.24 88 LYS A CA 1
ATOM 738 C C . LYS A 1 110 ? 23.799 34.838 86.433 1.00 38.76 88 LYS A C 1
ATOM 739 O O . LYS A 1 110 ? 23.202 33.792 86.146 1.00 35.09 88 LYS A O 1
ATOM 745 N N . LYS A 1 111 ? 24.944 35.200 85.846 1.00 33.58 89 LYS A N 1
ATOM 746 C CA . LYS A 1 111 ? 25.692 34.305 84.967 1.00 34.88 89 LYS A CA 1
ATOM 747 C C . LYS A 1 111 ? 24.876 33.945 83.727 1.00 30.94 89 LYS A C 1
ATOM 748 O O . LYS A 1 111 ? 24.846 32.791 83.295 1.00 34.56 89 LYS A O 1
ATOM 754 N N . ILE A 1 112 ? 24.212 34.933 83.140 1.00 26.44 90 ILE A N 1
ATOM 755 C CA . ILE A 1 112 ? 23.392 34.676 81.957 1.00 26.69 90 ILE A CA 1
ATOM 756 C C . ILE A 1 112 ? 24.282 34.719 80.722 1.00 28.92 90 ILE A C 1
ATOM 757 O O . ILE A 1 112 ? 25.140 35.597 80.588 1.00 28.35 90 ILE A O 1
ATOM 762 N N . LYS A 1 113 ? 24.142 33.711 79.864 1.00 28.36 91 LYS A N 1
ATOM 763 C CA . LYS A 1 113 ? 25.027 33.538 78.724 1.00 27.32 91 LYS A CA 1
ATOM 764 C C . LYS A 1 113 ? 24.373 33.862 77.397 1.00 25.87 91 LYS A C 1
ATOM 765 O O . LYS A 1 113 ? 25.081 33.928 76.384 1.00 25.83 91 LYS A O 1
ATOM 771 N N . ARG A 1 114 ? 23.053 34.043 77.367 1.00 23.63 92 ARG A N 1
ATOM 772 C CA . ARG A 1 114 ? 22.344 34.343 76.125 1.00 24.35 92 ARG A CA 1
ATOM 773 C C . ARG A 1 114 ? 21.159 35.243 76.451 1.00 25.73 92 ARG A C 1
ATOM 774 O O . ARG A 1 114 ? 20.403 34.969 77.394 1.00 22.09 92 ARG A O 1
ATOM 782 N N . LEU A 1 115 ? 21.023 36.329 75.692 1.00 23.37 93 LEU A N 1
ATOM 783 C CA . LEU A 1 115 ? 19.983 37.319 75.903 1.00 18.96 93 LEU A CA 1
ATOM 784 C C . LEU A 1 115 ? 19.242 37.517 74.593 1.00 24.10 93 LEU A C 1
ATOM 785 O O . LEU A 1 115 ? 19.882 37.717 73.568 1.00 23.93 93 LEU A O 1
ATOM 790 N N . TYR A 1 116 ? 17.915 37.454 74.637 1.00 20.25 94 TYR A N 1
ATOM 791 C CA . TYR A 1 116 ? 17.063 37.853 73.513 1.00 18.94 94 TYR A CA 1
ATOM 792 C C . TYR A 1 116 ? 16.513 39.253 73.760 1.00 18.30 94 TYR A C 1
ATOM 793 O O . TYR A 1 116 ? 16.003 39.539 74.850 1.00 20.09 94 TYR A O 1
ATOM 802 N N . ILE A 1 117 ? 16.548 40.104 72.723 1.00 18.09 95 ILE A N 1
ATOM 803 C CA . ILE A 1 117 ? 15.949 41.437 72.758 1.00 15.58 95 ILE A CA 1
ATOM 804 C C . ILE A 1 117 ? 15.227 41.650 71.430 1.00 18.80 95 ILE A C 1
ATOM 805 O O . ILE A 1 117 ? 15.385 40.872 70.484 1.00 22.45 95 ILE A O 1
ATOM 810 N N . GLU A 1 118 ? 14.457 42.730 71.361 1.00 19.71 96 GLU A N 1
ATOM 811 C CA . GLU A 1 118 ? 13.737 43.102 70.136 1.00 17.82 96 GLU A CA 1
ATOM 812 C C . GLU A 1 118 ? 14.158 44.500 69.738 1.00 18.29 96 GLU A C 1
ATOM 813 O O . GLU A 1 118 ? 14.305 45.367 70.595 1.00 20.54 96 GLU A O 1
ATOM 819 N N . ALA A 1 119 ? 14.337 44.733 68.442 1.00 19.62 97 ALA A N 1
ATOM 820 C CA . ALA A 1 119 ? 14.594 46.088 67.969 1.00 21.86 97 ALA A CA 1
ATOM 821 C C . ALA A 1 119 ? 14.015 46.208 66.570 1.00 19.05 97 ALA A C 1
ATOM 822 O O . ALA A 1 119 ? 14.191 45.301 65.748 1.00 21.52 97 ALA A O 1
ATOM 824 N N . HIS A 1 120 ? 13.351 47.334 66.313 1.00 19.22 98 HIS A N 1
ATOM 825 C CA . HIS A 1 120 ? 12.877 47.647 64.965 1.00 20.54 98 HIS A CA 1
ATOM 826 C C . HIS A 1 120 ? 14.069 47.844 64.037 1.00 24.38 98 HIS A C 1
ATOM 827 O O . HIS A 1 120 ? 15.149 48.271 64.453 1.00 22.11 98 HIS A O 1
ATOM 834 N N . TYR A 1 121 ? 13.855 47.550 62.753 1.00 20.81 99 TYR A N 1
ATOM 835 C CA . TYR A 1 121 ? 14.924 47.656 61.768 1.00 21.37 99 TYR A CA 1
ATOM 836 C C . TYR A 1 121 ? 15.593 49.020 61.736 1.00 20.93 99 TYR A C 1
ATOM 837 O O . TYR A 1 121 ? 16.761 49.129 61.332 1.00 24.18 99 TYR A O 1
ATOM 846 N N . LEU A 1 122 ? 14.860 50.087 62.082 1.00 20.29 100 LEU A N 1
ATOM 847 C CA . LEU A 1 122 ? 15.437 51.424 62.080 1.00 21.60 100 LEU A CA 1
ATOM 848 C C . LEU A 1 122 ? 16.586 51.557 63.068 1.00 23.38 100 LEU A C 1
ATOM 849 O O . LEU A 1 122 ? 17.350 52.518 62.967 1.00 24.33 100 LEU A O 1
ATOM 854 N N . TYR A 1 123 ? 16.685 50.654 64.048 1.00 22.57 101 TYR A N 1
ATOM 855 C CA . TYR A 1 123 ? 17.790 50.633 65.000 1.00 24.89 101 TYR A CA 1
ATOM 856 C C . TYR A 1 123 ? 18.982 49.803 64.532 1.00 24.27 101 TYR A C 1
ATOM 857 O O . TYR A 1 123 ? 19.910 49.595 65.318 1.00 26.36 101 TYR A O 1
ATOM 866 N N . LYS A 1 124 ? 18.992 49.356 63.271 1.00 22.19 102 LYS A N 1
ATOM 867 C CA . LYS A 1 124 ? 20.010 48.408 62.810 1.00 21.71 102 LYS A CA 1
ATOM 868 C C . LYS A 1 124 ? 21.430 48.844 63.180 1.00 28.46 102 LYS A C 1
ATOM 869 O O . LYS A 1 124 ? 22.243 48.027 63.615 1.00 26.12 102 LYS A O 1
ATOM 875 N N . LYS A 1 125 ? 21.757 50.127 63.000 1.00 23.72 103 LYS A N 1
ATOM 876 C CA . LYS A 1 125 ? 23.136 50.559 63.174 1.00 22.14 103 LYS A CA 1
ATOM 877 C C . LYS A 1 125 ? 23.553 50.660 64.640 1.00 24.95 103 LYS A C 1
ATOM 878 O O . LYS A 1 125 ? 24.747 50.824 64.914 1.00 30.45 103 LYS A O 1
ATOM 884 N N . LYS A 1 126 ? 22.618 50.550 65.589 1.00 22.86 104 LYS A N 1
ATOM 885 C CA . LYS A 1 126 ? 22.953 50.610 67.003 1.00 22.97 104 LYS A CA 1
ATOM 886 C C . LYS A 1 126 ? 23.263 49.240 67.593 1.00 27.37 104 LYS A C 1
ATOM 887 O O . LYS A 1 126 ? 23.755 49.162 68.728 1.00 29.20 104 LYS A O 1
ATOM 893 N N . ILE A 1 127 ? 23.012 48.169 66.840 1.00 26.02 105 ILE A N 1
ATOM 894 C CA A ILE A 1 127 ? 23.111 46.821 67.391 0.58 24.81 105 ILE A CA 1
ATOM 895 C CA B ILE A 1 127 ? 23.115 46.823 67.397 0.42 24.71 105 ILE A CA 1
ATOM 896 C C . ILE A 1 127 ? 24.560 46.459 67.700 1.00 26.05 105 ILE A C 1
ATOM 897 O O . ILE A 1 127 ? 24.852 45.834 68.732 1.00 24.95 105 ILE A O 1
ATOM 906 N N . LYS A 1 128 ? 25.490 46.818 66.808 1.00 29.61 106 LYS A N 1
ATOM 907 C CA . LYS A 1 128 ? 26.884 46.421 66.997 1.00 28.64 106 LYS A CA 1
ATOM 908 C C . LYS A 1 128 ? 27.430 46.923 68.332 1.00 31.99 106 LYS A C 1
ATOM 909 O O . LYS A 1 128 ? 28.098 46.182 69.061 1.00 33.52 106 LYS A O 1
ATOM 915 N N . ALA A 1 129 ? 27.165 48.191 68.664 1.00 28.63 107 ALA A N 1
ATOM 916 C CA . ALA A 1 129 ? 27.665 48.733 69.924 1.00 32.16 107 ALA A CA 1
ATOM 917 C C . ALA A 1 129 ? 27.019 48.052 71.122 1.00 29.54 107 ALA A C 1
ATOM 918 O O . ALA A 1 129 ? 27.668 47.895 72.162 1.00 32.69 107 ALA A O 1
ATOM 920 N N . LEU A 1 130 ? 25.744 47.665 71.001 1.00 27.78 108 LEU A N 1
ATOM 921 C CA . LEU A 1 130 ? 25.087 46.920 72.067 1.00 29.01 108 LEU A CA 1
ATOM 922 C C . LEU A 1 130 ? 25.746 45.564 72.262 1.00 29.47 108 LEU A C 1
ATOM 923 O O . LEU A 1 130 ? 26.025 45.167 73.397 1.00 27.33 108 LEU A O 1
ATOM 928 N N . ARG A 1 131 ? 26.030 44.856 71.166 1.00 28.46 109 ARG A N 1
ATOM 929 C CA . ARG A 1 131 ? 26.714 43.572 71.271 1.00 27.17 109 ARG A CA 1
ATOM 930 C C . ARG A 1 131 ? 28.050 43.727 71.975 1.00 31.43 109 ARG A C 1
ATOM 931 O O . ARG A 1 131 ? 28.396 42.926 72.852 1.00 30.93 109 ARG A O 1
ATOM 939 N N . GLU A 1 132 ? 28.811 44.760 71.609 1.00 29.22 110 GLU A N 1
ATOM 940 C CA . GLU A 1 132 ? 30.133 44.944 72.199 1.00 31.89 110 GLU A CA 1
ATOM 941 C C . GLU A 1 132 ? 30.043 45.311 73.667 1.00 31.99 110 GLU A C 1
ATOM 942 O O . GLU A 1 132 ? 30.938 44.966 74.439 1.00 35.74 110 GLU A O 1
ATOM 948 N N . LYS A 1 133 ? 28.988 46.016 74.070 1.00 29.79 111 LYS A N 1
ATOM 949 C CA . LYS A 1 133 ? 28.860 46.366 75.480 1.00 31.37 111 LYS A CA 1
ATOM 950 C C . LYS A 1 133 ? 28.507 45.139 76.311 1.00 36.93 111 LYS A C 1
ATOM 951 O O . LYS A 1 133 ? 29.132 44.880 77.344 1.00 33.04 111 LYS A O 1
ATOM 957 N N . PHE A 1 134 ? 27.526 44.353 75.855 1.00 33.81 112 PHE A N 1
ATOM 958 C CA . PHE A 1 134 ? 26.990 43.267 76.674 1.00 32.08 112 PHE A CA 1
ATOM 959 C C . PHE A 1 134 ? 27.874 42.024 76.661 1.00 27.83 112 PHE A C 1
ATOM 960 O O . PHE A 1 134 ? 27.821 41.227 77.609 1.00 30.76 112 PHE A O 1
ATOM 968 N N . LYS A 1 135 ? 28.678 41.841 75.603 1.00 31.03 113 LYS A N 1
ATOM 969 C CA . LYS A 1 135 ? 29.680 40.778 75.444 1.00 30.02 113 LYS A CA 1
ATOM 970 C C . LYS A 1 135 ? 29.115 39.367 75.262 1.00 35.60 113 LYS A C 1
ATOM 971 O O . LYS A 1 135 ? 29.667 38.584 74.479 1.00 35.63 113 LYS A O 1
ATOM 977 N N . ILE A 1 136 ? 28.038 39.015 75.964 1.00 30.36 114 ILE A N 1
ATOM 978 C CA . ILE A 1 136 ? 27.438 37.684 75.821 1.00 28.16 114 ILE A CA 1
ATOM 979 C C . ILE A 1 136 ? 26.690 37.534 74.500 1.00 33.15 114 ILE A C 1
ATOM 980 O O . ILE A 1 136 ? 26.459 38.516 73.796 1.00 29.81 114 ILE A O 1
ATOM 985 N N . GLU A 1 137 ? 26.295 36.298 74.164 1.00 27.36 115 GLU A N 1
ATOM 986 C CA . GLU A 1 137 ? 25.497 36.048 72.957 1.00 22.87 115 GLU A CA 1
ATOM 987 C C . GLU A 1 137 ? 24.156 36.780 73.021 1.00 26.05 115 GLU A C 1
ATOM 988 O O . GLU A 1 137 ? 23.360 36.565 73.939 1.00 27.76 115 GLU A O 1
ATOM 994 N N . ILE A 1 138 ? 23.886 37.639 72.038 1.00 20.80 116 ILE A N 1
ATOM 995 C CA . ILE A 1 138 ? 22.604 38.323 71.952 1.00 20.73 116 ILE A CA 1
ATOM 996 C C . ILE A 1 138 ? 21.890 37.822 70.711 1.00 22.43 116 ILE A C 1
ATOM 997 O O . ILE A 1 138 ? 22.489 37.764 69.631 1.00 20.92 116 ILE A O 1
ATOM 1002 N N . ILE A 1 139 ? 20.636 37.416 70.879 1.00 21.23 117 ILE A N 1
ATOM 1003 C CA . ILE A 1 139 ? 19.764 37.096 69.758 1.00 16.39 117 ILE A CA 1
ATOM 1004 C C . ILE A 1 139 ? 18.858 38.301 69.554 1.00 20.44 117 ILE A C 1
ATOM 1005 O O . ILE A 1 139 ? 18.008 38.601 70.403 1.00 20.09 117 ILE A O 1
ATOM 1010 N N . VAL A 1 140 ? 19.025 39.020 68.441 1.00 19.70 118 VAL A N 1
ATOM 1011 C CA . VAL A 1 140 ? 18.248 40.233 68.216 1.00 19.27 118 VAL A CA 1
ATOM 1012 C C . VAL A 1 140 ? 17.055 39.883 67.334 1.00 20.71 118 VAL A C 1
ATOM 1013 O O . VAL A 1 140 ? 17.226 39.525 66.160 1.00 21.59 118 VAL A O 1
ATOM 1017 N N . LYS A 1 141 ? 15.853 39.985 67.904 1.00 16.80 119 LYS A N 1
ATOM 1018 C CA . LYS A 1 141 ? 14.590 39.778 67.207 1.00 18.23 119 LYS A CA 1
ATOM 1019 C C . LYS A 1 141 ? 14.113 41.072 66.549 1.00 21.66 119 LYS A C 1
ATOM 1020 O O . LYS A 1 141 ? 14.331 42.165 67.070 1.00 20.83 119 LYS A O 1
ATOM 1026 N N . THR A 1 142 ? 13.460 40.949 65.385 1.00 19.49 120 THR A N 1
ATOM 1027 C CA . THR A 1 142 ? 12.936 42.149 64.742 1.00 18.43 120 THR A CA 1
ATOM 1028 C C . THR A 1 142 ? 11.641 41.808 64.018 1.00 18.36 120 THR A C 1
ATOM 1029 O O . THR A 1 142 ? 11.488 40.708 63.487 1.00 19.04 120 THR A O 1
ATOM 1033 N N . GLY A 1 143 ? 10.712 42.771 63.996 1.00 20.75 121 GLY A N 1
ATOM 1034 C CA . GLY A 1 143 ? 9.360 42.539 63.504 1.00 21.04 121 GLY A CA 1
ATOM 1035 C C . GLY A 1 143 ? 9.235 42.720 62.002 1.00 22.07 121 GLY A C 1
ATOM 1036 O O . GLY A 1 143 ? 8.611 43.680 61.540 1.00 24.50 121 GLY A O 1
ATOM 1037 N N . ILE A 1 144 ? 9.843 41.809 61.236 1.00 18.81 122 ILE A N 1
ATOM 1038 C CA . ILE A 1 144 ? 9.726 41.854 59.769 1.00 16.12 122 ILE A CA 1
ATOM 1039 C C . ILE A 1 144 ? 8.262 41.715 59.357 1.00 22.27 122 ILE A C 1
ATOM 1040 O O . ILE A 1 144 ? 7.794 42.387 58.431 1.00 20.46 122 ILE A O 1
ATOM 1045 N N . GLU A 1 145 ? 7.519 40.859 60.066 1.00 18.65 123 GLU A N 1
ATOM 1046 C CA . GLU A 1 145 ? 6.126 40.465 59.825 1.00 19.72 123 GLU A CA 1
ATOM 1047 C C . GLU A 1 145 ? 5.933 39.641 58.552 1.00 16.62 123 GLU A C 1
ATOM 1048 O O . GLU A 1 145 ? 5.311 38.577 58.592 1.00 19.02 123 GLU A O 1
ATOM 1054 N N . THR A 1 146 ? 6.408 40.143 57.403 1.00 18.73 124 THR A N 1
ATOM 1055 C CA . THR A 1 146 ? 6.363 39.386 56.160 1.00 19.96 124 THR A CA 1
ATOM 1056 C C . THR A 1 146 ? 7.499 39.886 55.272 1.00 17.01 124 THR A C 1
ATOM 1057 O O . THR A 1 146 ? 7.840 41.074 55.289 1.00 20.36 124 THR A O 1
ATOM 1061 N N . PHE A 1 147 ? 8.101 38.970 54.526 1.00 20.61 125 PHE A N 1
ATOM 1062 C CA . PHE A 1 147 ? 9.164 39.400 53.632 1.00 19.51 125 PHE A CA 1
ATOM 1063 C C . PHE A 1 147 ? 8.607 40.035 52.363 1.00 24.66 125 PHE A C 1
ATOM 1064 O O . PHE A 1 147 ? 9.389 40.528 51.544 1.00 26.28 125 PHE A O 1
ATOM 1072 N N . ASN A 1 148 ? 7.286 40.014 52.179 1.00 22.64 126 ASN A N 1
ATOM 1073 C CA . ASN A 1 148 ? 6.672 40.669 51.025 1.00 22.54 126 ASN A CA 1
ATOM 1074 C C . ASN A 1 148 ? 6.706 42.187 51.225 1.00 25.95 126 ASN A C 1
ATOM 1075 O O . ASN A 1 148 ? 6.122 42.724 52.175 1.00 21.31 126 ASN A O 1
ATOM 1080 N N . ASP A 1 149 ? 7.439 42.881 50.347 1.00 22.22 127 ASP A N 1
ATOM 1081 C CA . ASP A 1 149 ? 7.715 44.302 50.569 1.00 20.76 127 ASP A CA 1
ATOM 1082 C C . ASP A 1 149 ? 6.432 45.124 50.628 1.00 21.00 127 ASP A C 1
ATOM 1083 O O . ASP A 1 149 ? 6.256 45.967 51.515 1.00 20.93 127 ASP A O 1
ATOM 1088 N N . GLU A 1 150 ? 5.517 44.892 49.678 1.00 23.54 128 GLU A N 1
ATOM 1089 C CA . GLU A 1 150 ? 4.318 45.723 49.625 1.00 23.90 128 GLU A CA 1
ATOM 1090 C C . GLU A 1 150 ? 3.395 45.472 50.812 1.00 25.11 128 GLU A C 1
ATOM 1091 O O . GLU A 1 150 ? 2.811 46.416 51.360 1.00 24.31 128 GLU A O 1
ATOM 1097 N N . MET A 1 151 ? 3.215 44.219 51.220 1.00 23.62 129 MET A N 1
ATOM 1098 C CA A MET A 1 151 ? 2.398 43.976 52.405 0.21 20.55 129 MET A CA 1
ATOM 1099 C CA B MET A 1 151 ? 2.393 43.981 52.404 0.79 18.50 129 MET A CA 1
ATOM 1100 C C . MET A 1 151 ? 3.048 44.585 53.641 1.00 22.38 129 MET A C 1
ATOM 1101 O O . MET A 1 151 ? 2.376 45.218 54.459 1.00 21.72 129 MET A O 1
ATOM 1110 N N . ARG A 1 152 ? 4.365 44.429 53.771 1.00 18.48 130 ARG A N 1
ATOM 1111 C CA . ARG A 1 152 ? 5.059 44.925 54.958 1.00 16.47 130 ARG A CA 1
ATOM 1112 C C . ARG A 1 152 ? 4.997 46.447 55.062 1.00 22.73 130 ARG A C 1
ATOM 1113 O O . ARG A 1 152 ? 4.736 46.994 56.138 1.00 18.80 130 ARG A O 1
ATOM 1121 N N . ASN A 1 153 ? 5.198 47.156 53.954 1.00 17.37 131 ASN A N 1
ATOM 1122 C CA . ASN A 1 153 ? 5.345 48.601 54.024 1.00 17.90 131 ASN A CA 1
ATOM 1123 C C . ASN A 1 153 ? 4.117 49.377 53.576 1.00 21.91 131 ASN A C 1
ATOM 1124 O O . ASN A 1 153 ? 3.896 50.484 54.071 1.00 25.54 131 ASN A O 1
ATOM 1129 N N . ASN A 1 154 ? 3.282 48.807 52.712 1.00 22.19 132 ASN A N 1
ATOM 1130 C CA . ASN A 1 154 ? 2.095 49.507 52.238 1.00 23.44 132 ASN A CA 1
ATOM 1131 C C . ASN A 1 154 ? 0.827 49.125 52.988 1.00 31.27 132 ASN A C 1
ATOM 1132 O O . ASN A 1 154 ? -0.138 49.890 52.956 1.00 41.04 132 ASN A O 1
ATOM 1137 N N . VAL A 1 155 ? 0.771 47.949 53.597 1.00 23.85 133 VAL A N 1
ATOM 1138 C CA . VAL A 1 155 ? -0.399 47.510 54.350 1.00 24.39 133 VAL A CA 1
ATOM 1139 C C . VAL A 1 155 ? -0.154 47.586 55.851 1.00 25.62 133 VAL A C 1
ATOM 1140 O O . VAL A 1 155 ? -0.951 48.163 56.589 1.00 27.50 133 VAL A O 1
ATOM 1144 N N . LEU A 1 156 ? 0.944 46.996 56.318 1.00 20.31 134 LEU A N 1
ATOM 1145 C CA . LEU A 1 156 ? 1.253 46.953 57.747 1.00 22.48 134 LEU A CA 1
ATOM 1146 C C . LEU A 1 156 ? 2.006 48.187 58.218 1.00 24.38 134 LEU A C 1
ATOM 11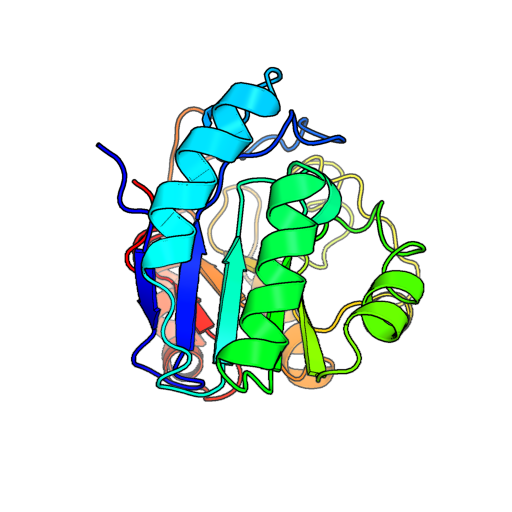47 O O . LEU A 1 156 ? 2.184 48.356 59.432 1.00 23.77 134 LEU A O 1
ATOM 1152 N N . ASN A 1 157 ? 2.478 49.007 57.278 1.00 20.55 135 ASN A N 1
ATOM 1153 C CA . ASN A 1 157 ? 3.150 50.279 57.533 1.00 21.12 135 ASN A CA 1
ATOM 1154 C C . ASN A 1 157 ? 4.334 50.123 58.487 1.00 21.12 135 ASN A C 1
ATOM 1155 O O . ASN A 1 157 ? 4.507 50.907 59.426 1.00 22.71 135 ASN A O 1
ATOM 1160 N N . LYS A 1 158 ? 5.190 49.140 58.208 1.00 22.54 136 LYS A N 1
ATOM 1161 C CA . LYS A 1 158 ? 6.322 48.870 59.113 1.00 20.63 136 LYS A CA 1
ATOM 1162 C C . LYS A 1 158 ? 7.519 49.784 58.880 1.00 17.73 136 LYS A C 1
ATOM 1163 O O . LYS A 1 158 ? 8.358 49.919 59.773 1.00 19.86 136 LYS A O 1
ATOM 1169 N N . ASN A 1 159 ? 7.643 50.380 57.692 1.00 19.97 137 ASN A N 1
ATOM 1170 C CA . ASN A 1 159 ? 8.835 51.140 57.305 1.00 16.91 137 ASN A CA 1
ATOM 1171 C C . ASN A 1 159 ? 10.108 50.312 57.525 1.00 18.53 137 ASN A C 1
ATOM 1172 O O . ASN A 1 159 ? 11.047 50.722 58.208 1.00 19.38 137 ASN A O 1
ATOM 1177 N N . ILE A 1 160 ? 10.147 49.142 56.880 1.00 17.00 138 ILE A N 1
ATOM 1178 C CA . ILE A 1 160 ? 11.292 48.238 56.961 1.00 17.28 138 ILE A CA 1
ATOM 1179 C C . ILE A 1 160 ? 11.762 47.985 55.541 1.00 21.81 138 ILE A C 1
ATOM 1180 O O . ILE A 1 160 ? 11.069 47.309 54.770 1.00 20.73 138 ILE A O 1
ATOM 1185 N N . HIS A 1 161 ? 12.929 48.507 55.192 1.00 21.19 139 HIS A N 1
ATOM 1186 C CA . HIS A 1 161 ? 13.393 48.502 53.806 1.00 22.16 139 HIS A CA 1
ATOM 1187 C C . HIS A 1 161 ? 14.748 47.825 53.747 1.00 29.98 139 HIS A C 1
ATOM 1188 O O . HIS A 1 161 ? 15.703 48.306 54.356 1.00 27.40 139 HIS A O 1
ATOM 1195 N N . PHE A 1 162 ? 14.826 46.714 53.018 1.00 25.80 140 PHE A N 1
ATOM 1196 C CA . PHE A 1 162 ? 16.085 46.023 52.785 1.00 26.98 140 PHE A CA 1
ATOM 1197 C C . PHE A 1 162 ? 16.107 45.547 51.342 1.00 29.28 140 PHE A C 1
ATOM 1198 O O . PHE A 1 162 ? 15.065 45.237 50.758 1.00 28.81 140 PHE A O 1
ATOM 1206 N N . ASP A 1 163 ? 17.304 45.525 50.772 1.00 28.75 141 ASP A N 1
ATOM 1207 C CA . ASP A 1 163 ? 17.511 45.158 49.372 1.00 32.58 141 ASP A CA 1
ATOM 1208 C C . ASP A 1 163 ? 17.703 43.651 49.185 1.00 42.68 141 ASP A C 1
ATOM 1209 O O . ASP A 1 163 ? 17.276 43.097 48.162 1.00 53.95 141 ASP A O 1
ATOM 1214 N N . LYS A 1 164 ? 18.339 42.989 50.151 1.00 29.95 142 LYS A N 1
ATOM 1215 C CA . LYS A 1 164 ? 18.697 41.571 50.121 1.00 30.14 142 LYS A CA 1
ATOM 1216 C C . LYS A 1 164 ? 18.414 40.995 51.500 1.00 33.78 142 LYS A C 1
ATOM 1217 O O . LYS A 1 164 ? 18.529 41.707 52.498 1.00 28.80 142 LYS A O 1
ATOM 1223 N N . ILE A 1 165 ? 18.091 39.695 51.568 1.00 28.52 143 ILE A N 1
ATOM 1224 C CA . ILE A 1 165 ? 17.851 39.080 52.879 1.00 22.43 143 ILE A CA 1
ATOM 1225 C C . ILE A 1 165 ? 19.114 39.138 53.721 1.00 25.32 143 ILE A C 1
ATOM 1226 O O . ILE A 1 165 ? 19.057 39.356 54.942 1.00 27.37 143 ILE A O 1
ATOM 1231 N N . GLU A 1 166 ? 20.276 38.938 53.084 1.00 26.36 144 GLU A N 1
ATOM 1232 C CA . GLU A 1 166 ? 21.545 38.959 53.803 1.00 32.73 144 GLU A CA 1
ATOM 1233 C C . GLU A 1 166 ? 21.780 40.283 54.519 1.00 28.94 144 GLU A C 1
ATOM 1234 O O . GLU A 1 166 ? 22.478 40.302 55.546 1.00 34.68 144 GLU A O 1
ATOM 1240 N N . GLU A 1 167 ? 21.174 41.376 54.034 1.00 25.66 145 GLU A N 1
ATOM 1241 C CA . GLU A 1 167 ? 21.290 42.653 54.735 1.00 26.68 145 GLU A CA 1
ATOM 1242 C C . GLU A 1 167 ? 20.707 42.580 56.138 1.00 26.12 145 GLU A C 1
ATOM 1243 O O . GLU A 1 167 ? 21.254 43.183 57.070 1.00 31.05 145 GLU A O 1
ATOM 1249 N N . ILE A 1 168 ? 19.582 41.874 56.302 1.00 23.30 146 ILE A N 1
ATOM 1250 C CA . ILE A 1 168 ? 18.976 41.712 57.619 1.00 22.36 146 ILE A CA 1
ATOM 1251 C C . ILE A 1 168 ? 19.948 41.012 58.555 1.00 23.64 146 ILE A C 1
ATOM 1252 O O . ILE A 1 168 ? 20.110 41.395 59.722 1.00 23.26 146 ILE A O 1
ATOM 1257 N N . LEU A 1 169 ? 20.569 39.939 58.064 1.00 21.53 147 LEU A N 1
ATOM 1258 C CA . LEU A 1 169 ? 21.435 39.096 58.873 1.00 22.99 147 LEU A CA 1
ATOM 1259 C C . LEU A 1 169 ? 22.714 39.788 59.288 1.00 24.35 147 LEU A C 1
ATOM 1260 O O . LEU A 1 169 ? 23.377 39.284 60.210 1.00 28.98 147 LEU A O 1
ATOM 1265 N N . GLU A 1 170 ? 23.064 40.923 58.676 1.00 25.85 148 GLU A N 1
ATOM 1266 C CA . GLU A 1 170 ? 24.232 41.654 59.147 1.00 30.22 148 GLU A CA 1
ATOM 1267 C C . GLU A 1 170 ? 24.112 41.996 60.631 1.00 30.34 148 GLU A C 1
ATOM 1268 O O . GLU A 1 170 ? 25.122 42.057 61.335 1.00 32.75 148 GLU A O 1
ATOM 1274 N N . ASP A 1 171 ? 22.892 42.219 61.120 1.00 25.53 149 ASP A N 1
ATOM 1275 C CA . ASP A 1 171 ? 22.731 42.692 62.492 1.00 25.68 149 ASP A CA 1
ATOM 1276 C C . ASP A 1 171 ? 21.578 42.052 63.245 1.00 22.43 149 ASP A C 1
ATOM 1277 O O . ASP A 1 171 ? 21.557 42.156 64.480 1.00 25.01 149 ASP A O 1
ATOM 1282 N N . PHE A 1 172 ? 20.611 41.437 62.569 1.00 19.82 150 PHE A N 1
ATOM 1283 C CA . PHE A 1 172 ? 19.465 40.826 63.216 1.00 24.59 150 PHE A CA 1
ATOM 1284 C C . PHE A 1 172 ? 19.542 39.321 63.057 1.00 23.74 150 PHE A C 1
ATOM 1285 O O . PHE A 1 172 ? 20.027 38.806 62.054 1.00 28.22 150 PHE A O 1
ATOM 1293 N N . ASP A 1 173 ? 19.036 38.616 64.057 1.00 21.49 151 ASP A N 1
ATOM 1294 C CA . ASP A 1 173 ? 19.123 37.168 64.081 1.00 18.54 151 ASP A CA 1
ATOM 1295 C C . ASP A 1 173 ? 17.790 36.465 63.893 1.00 24.05 151 ASP A C 1
ATOM 1296 O O . ASP A 1 173 ? 17.778 35.315 63.453 1.00 23.48 151 ASP A O 1
ATOM 1301 N N . SER A 1 174 ? 16.678 37.092 64.254 1.00 21.29 152 SER A N 1
ATOM 1302 C CA . SER A 1 174 ? 15.431 36.360 64.497 1.00 21.01 152 SER A CA 1
ATOM 1303 C C . SER A 1 174 ? 14.218 37.157 64.031 1.00 19.47 152 SER A C 1
ATOM 1304 O O . SER A 1 174 ? 13.725 38.047 64.740 1.00 21.39 152 SER A O 1
ATOM 1307 N N . PRO A 1 175 ? 13.672 36.843 62.861 1.00 19.06 153 PRO A N 1
ATOM 1308 C CA . PRO A 1 175 ? 12.488 37.583 62.418 1.00 18.20 153 PRO A CA 1
ATOM 1309 C C . PRO A 1 175 ? 11.230 37.078 63.109 1.00 17.13 153 PRO A C 1
ATOM 1310 O O . PRO A 1 175 ? 11.050 35.868 63.227 1.00 22.50 153 PRO A O 1
ATOM 1321 N N . LEU A 1 177 ? 7.390 36.844 62.428 1.00 17.91 155 LEU A N 1
ATOM 1322 C CA . LEU A 1 177 ? 6.524 36.784 61.249 1.00 19.28 155 LEU A CA 1
ATOM 1323 C C . LEU A 1 177 ? 5.082 36.732 61.748 1.00 21.85 155 LEU A C 1
ATOM 1324 O O . LEU A 1 177 ? 4.806 36.158 62.791 1.00 27.66 155 LEU A O 1
ATOM 1329 N N . MET A 1 178 ? 4.160 37.315 60.992 1.00 20.89 156 MET A N 1
ATOM 1330 C CA . MET A 1 178 ? 2.766 37.351 61.398 1.00 22.03 156 MET A CA 1
ATOM 1331 C C . MET A 1 178 ? 2.011 36.572 60.344 1.00 24.63 156 MET A C 1
ATOM 1332 O O . MET A 1 178 ? 2.255 36.749 59.148 1.00 25.95 156 MET A O 1
ATOM 1337 N N . VAL A 1 179 ? 1.137 35.676 60.774 1.00 22.80 157 VAL A N 1
ATOM 1338 C CA . VAL A 1 179 ? 0.413 34.844 59.826 1.00 19.89 157 VAL A CA 1
ATOM 1339 C C . VAL A 1 179 ? -1.077 35.006 60.057 1.00 25.24 157 VAL A C 1
ATOM 1340 O O . VAL A 1 179 ? -1.551 34.888 61.191 1.00 25.56 157 VAL A O 1
ATOM 1344 N N . GLY A 1 180 ? -1.816 35.252 58.976 1.00 25.17 158 GLY A N 1
ATOM 1345 C CA . GLY A 1 180 ? -3.255 35.193 59.101 1.00 24.98 158 GLY A CA 1
ATOM 1346 C C . GLY A 1 180 ? -3.957 36.530 59.035 1.00 24.93 158 GLY A C 1
ATOM 1347 O O . GLY A 1 180 ? -4.975 36.708 59.699 1.00 30.48 158 GLY A O 1
ATOM 1348 N N . ILE A 1 181 ? -3.461 37.452 58.217 1.00 24.37 159 ILE A N 1
ATOM 1349 C CA . ILE A 1 181 ? -4.016 38.797 58.096 1.00 22.42 159 ILE A CA 1
ATOM 1350 C C . ILE A 1 181 ? -4.737 38.927 56.762 1.00 23.82 159 ILE A C 1
ATOM 1351 O O . ILE A 1 181 ? -4.220 38.494 55.722 1.00 25.36 159 ILE A O 1
ATOM 1356 N N . GLN A 1 182 ? -5.916 39.553 56.783 1.00 23.01 160 GLN A N 1
ATOM 1357 C CA . GLN A 1 182 ? -6.636 39.824 55.534 1.00 26.03 160 GLN A CA 1
ATOM 1358 C C . GLN A 1 182 ? -5.749 40.571 54.551 1.00 28.91 160 GLN A C 1
ATOM 1359 O O . GLN A 1 182 ? -5.137 41.587 54.890 1.00 26.18 160 GLN A O 1
ATOM 1365 N N . GLY A 1 183 ? -5.691 40.082 53.316 1.00 24.99 161 GLY A N 1
ATOM 1366 C CA . GLY A 1 183 ? -4.783 40.624 52.341 1.00 22.78 161 GLY A CA 1
ATOM 1367 C C . GLY A 1 183 ? -3.575 39.751 52.073 1.00 21.75 161 GLY A C 1
ATOM 1368 O O . GLY A 1 183 ? -2.930 39.908 51.020 1.00 25.20 161 GLY A O 1
ATOM 1369 N N . GLN A 1 184 ? -3.245 38.853 52.999 1.00 22.71 162 GLN A N 1
ATOM 1370 C CA . GLN A 1 184 ? -2.243 37.837 52.727 1.00 24.64 162 GLN A CA 1
ATOM 1371 C C . GLN A 1 184 ? -2.801 36.771 51.785 1.00 25.47 162 GLN A C 1
ATOM 1372 O O . GLN A 1 184 ? -4.013 36.659 51.573 1.00 26.05 162 GLN A O 1
ATOM 1378 N N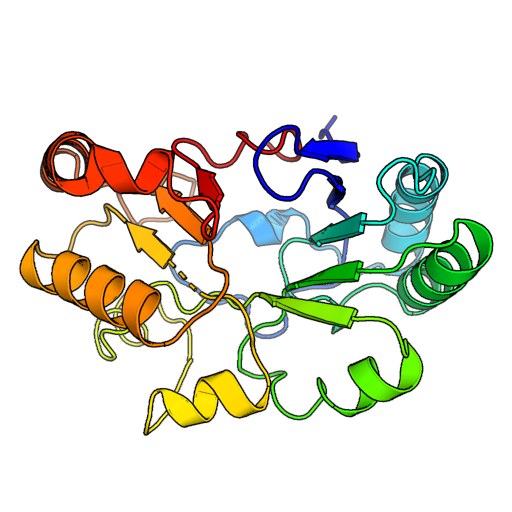 . THR A 1 185 ? -1.892 35.991 51.199 1.00 24.88 163 THR A N 1
ATOM 1379 C CA . THR A 1 185 ? -2.241 34.855 50.352 1.00 23.22 163 THR A CA 1
ATOM 1380 C C . THR A 1 185 ? -1.454 33.639 50.822 1.00 22.45 163 THR A C 1
ATOM 1381 O O . THR A 1 185 ? -0.455 33.766 51.538 1.00 23.61 163 THR A O 1
ATOM 1385 N N . LYS A 1 186 ? -1.877 32.452 50.362 1.00 23.16 164 LYS A N 1
ATOM 1386 C CA . LYS A 1 186 ? -1.072 31.258 50.613 1.00 25.48 164 LYS A CA 1
ATOM 1387 C C . LYS A 1 186 ? 0.339 31.414 50.061 1.00 27.39 164 LYS A C 1
ATOM 1388 O O . LYS A 1 186 ? 1.314 31.017 50.707 1.00 28.60 164 LYS A O 1
ATOM 1394 N N . GLU A 1 187 ? 0.461 31.955 48.849 1.00 26.33 165 GLU A N 1
ATOM 1395 C CA . GLU A 1 187 ? 1.776 32.119 48.245 1.00 24.30 165 GLU A CA 1
ATOM 1396 C C . GLU A 1 187 ? 2.657 33.025 49.093 1.00 23.55 165 GLU A C 1
ATOM 1397 O O . GLU A 1 187 ? 3.866 32.794 49.227 1.00 25.33 165 GLU A O 1
ATOM 1403 N N . MET A 1 188 ? 2.072 34.068 49.672 1.00 19.73 166 MET A N 1
ATOM 1404 C CA . MET A 1 188 ? 2.871 34.991 50.464 1.00 20.53 166 MET A CA 1
ATOM 1405 C C . MET A 1 188 ? 3.388 34.303 51.718 1.00 22.50 166 MET A C 1
ATOM 1406 O O . MET A 1 188 ? 4.569 34.422 52.064 1.00 23.45 166 MET A O 1
ATOM 1411 N N . ILE A 1 189 ? 2.520 33.545 52.379 1.00 20.81 167 ILE A N 1
ATOM 1412 C CA . ILE A 1 189 ? 2.899 32.862 53.615 1.00 18.71 167 ILE A CA 1
ATOM 1413 C C . ILE A 1 189 ? 3.905 31.755 53.326 1.00 20.48 167 ILE A C 1
ATOM 1414 O O . ILE A 1 189 ? 4.901 31.592 54.048 1.00 21.89 167 ILE A O 1
ATOM 1419 N N . ARG A 1 190 ? 3.670 30.991 52.256 1.00 21.46 168 ARG A N 1
ATOM 1420 C CA . ARG A 1 190 ? 4.609 29.950 51.841 1.00 24.28 168 ARG A CA 1
ATOM 1421 C C . ARG A 1 190 ? 6.003 30.522 51.653 1.00 22.78 168 ARG A C 1
ATOM 1422 O O . ARG A 1 190 ? 6.988 29.937 52.112 1.00 23.35 168 ARG A O 1
ATOM 1430 N N . LYS A 1 191 ? 6.103 31.675 50.961 1.00 21.72 169 LYS A N 1
ATOM 1431 C CA . LYS A 1 191 ? 7.416 32.264 50.713 1.00 21.72 169 LYS A CA 1
ATOM 1432 C C . LYS A 1 191 ? 8.061 32.735 52.011 1.00 20.79 169 LYS A C 1
ATOM 1433 O O . LYS A 1 191 ? 9.281 32.611 52.184 1.00 22.46 169 LYS A O 1
ATOM 1439 N N . ASP A 1 192 ? 7.271 33.276 52.937 1.00 21.78 170 ASP A N 1
ATOM 1440 C CA . ASP A 1 192 ? 7.842 33.704 54.207 1.00 22.42 170 ASP A CA 1
ATOM 1441 C C . ASP A 1 192 ? 8.459 32.528 54.956 1.00 22.35 170 ASP A C 1
ATOM 1442 O O . ASP A 1 192 ? 9.541 32.661 55.544 1.00 20.28 170 ASP A O 1
ATOM 1447 N N . ILE A 1 193 ? 7.803 31.364 54.932 1.00 18.88 171 ILE A N 1
ATOM 1448 C CA . ILE A 1 193 ? 8.355 30.224 55.666 1.00 17.62 171 ILE A CA 1
ATOM 1449 C C . ILE A 1 193 ? 9.569 29.675 54.925 1.00 19.22 171 ILE A C 1
ATOM 1450 O O . ILE A 1 193 ? 10.555 29.271 55.553 1.00 22.00 171 ILE A O 1
ATOM 1455 N N . GLU A 1 194 ? 9.549 29.710 53.587 1.00 20.49 172 GLU A N 1
ATOM 1456 C CA . GLU A 1 194 ? 10.730 29.303 52.826 1.00 20.16 172 GLU A CA 1
ATOM 1457 C C . GLU A 1 194 ? 11.935 30.160 53.201 1.00 21.77 172 GLU A C 1
ATOM 1458 O O . GLU A 1 194 ? 13.053 29.651 53.347 1.00 22.99 172 GLU A O 1
ATOM 1464 N N . ILE A 1 195 ? 11.729 31.472 53.304 1.00 21.15 173 ILE A N 1
ATOM 1465 C CA . ILE A 1 195 ? 12.829 32.380 53.602 1.00 19.76 173 ILE A CA 1
ATOM 1466 C C . ILE A 1 195 ? 13.295 32.175 55.042 1.00 21.29 173 ILE A C 1
ATOM 1467 O O . ILE A 1 195 ? 14.494 32.080 55.318 1.00 22.41 173 ILE A O 1
ATOM 1472 N N . LEU A 1 196 ? 12.347 32.091 55.976 1.00 19.33 174 LEU A N 1
ATOM 1473 C CA . LEU A 1 196 ? 12.700 31.863 57.374 1.00 19.04 174 LEU A CA 1
ATOM 1474 C C . LEU A 1 196 ? 13.579 30.624 57.519 1.00 23.65 174 LEU A C 1
ATOM 1475 O O . LEU A 1 196 ? 14.651 30.661 58.150 1.00 22.88 174 LEU A O 1
ATOM 1480 N N . THR A 1 197 ? 13.139 29.511 56.924 1.00 21.25 175 THR A N 1
ATOM 1481 C CA . THR A 1 197 ? 13.820 28.244 57.150 1.00 19.95 175 THR A CA 1
ATOM 1482 C C . THR A 1 197 ? 15.148 28.177 56.397 1.00 24.04 175 THR A C 1
ATOM 1483 O O . THR A 1 197 ? 16.066 27.454 56.817 1.00 22.33 175 THR A O 1
ATOM 1487 N N . LYS A 1 198 ? 15.286 28.915 55.290 1.00 22.31 176 LYS A N 1
ATOM 1488 C CA . LYS A 1 198 ? 16.557 28.851 54.565 1.00 21.96 176 LYS A CA 1
ATOM 1489 C C . LYS A 1 198 ? 17.633 29.711 55.225 1.00 21.92 176 LYS A C 1
ATOM 1490 O O . LYS A 1 198 ? 18.804 29.312 55.281 1.00 23.87 176 LYS A O 1
ATOM 1496 N N . TYR A 1 199 ? 17.262 30.886 55.726 1.00 19.98 177 TYR A N 1
ATOM 1497 C CA . TYR A 1 199 ? 18.234 31.923 56.057 1.00 20.25 177 TYR A CA 1
ATOM 1498 C C . TYR A 1 199 ? 18.475 32.107 57.549 1.00 24.06 177 TYR A C 1
ATOM 1499 O O . TYR A 1 199 ? 19.526 32.632 57.929 1.00 25.67 177 TYR A O 1
ATOM 1508 N N . PHE A 1 200 ? 17.523 31.752 58.402 1.00 21.79 178 PHE A N 1
ATOM 1509 C CA . PHE A 1 200 ? 17.569 32.211 59.783 1.00 20.76 178 PHE A CA 1
ATOM 1510 C C . PHE A 1 200 ? 17.659 31.045 60.749 1.00 22.16 178 PHE A C 1
ATOM 1511 O O . PHE A 1 200 ? 17.044 30.001 60.535 1.00 23.64 178 PHE A O 1
ATOM 1519 N N . ASP A 1 201 ? 18.409 31.254 61.829 1.00 21.53 179 ASP A N 1
ATOM 1520 C CA . ASP A 1 201 ? 18.601 30.233 62.856 1.00 25.20 179 ASP A CA 1
ATOM 1521 C C . ASP A 1 201 ? 17.631 30.346 64.025 1.00 26.33 179 ASP A C 1
ATOM 1522 O O . ASP A 1 201 ? 17.592 29.444 64.872 1.00 24.78 179 ASP A O 1
ATOM 1527 N N . HIS A 1 202 ? 16.885 31.437 64.113 1.00 23.32 180 HIS A N 1
ATOM 1528 C CA . HIS A 1 202 ? 15.808 31.571 65.073 1.00 23.34 180 HIS A CA 1
ATOM 1529 C C . HIS A 1 202 ? 14.738 32.413 64.414 1.00 24.16 180 HIS A C 1
ATOM 1530 O O . HIS A 1 202 ? 14.962 33.036 63.377 1.00 22.31 180 HIS A O 1
ATOM 1537 N N . GLY A 1 203 ? 13.562 32.413 65.015 1.00 21.28 181 GLY A N 1
ATOM 1538 C CA . GLY A 1 203 ? 12.469 33.210 64.502 1.00 21.01 181 GLY A CA 1
ATOM 1539 C C . GLY A 1 203 ? 11.247 32.914 65.337 1.00 22.18 181 GLY A C 1
ATOM 1540 O O . GLY A 1 203 ? 11.239 31.998 66.165 1.00 21.76 181 GLY A O 1
ATOM 1541 N N . THR A 1 204 ? 10.213 33.713 65.111 1.00 20.48 182 THR A N 1
ATOM 1542 C CA . THR A 1 204 ? 8.957 33.608 65.847 1.00 21.07 182 THR A CA 1
ATOM 1543 C C . THR A 1 204 ? 7.800 33.649 64.860 1.00 21.00 182 THR A C 1
ATOM 1544 O O . THR A 1 204 ? 7.760 34.537 64.007 1.00 22.37 182 THR A O 1
ATOM 1548 N N . ILE A 1 205 ? 6.877 32.697 64.972 1.00 18.33 183 ILE A N 1
ATOM 1549 C CA . ILE A 1 205 ? 5.667 32.639 64.150 1.00 21.38 183 ILE A CA 1
ATOM 1550 C C . ILE A 1 205 ? 4.490 33.087 65.001 1.00 23.99 183 ILE A C 1
ATOM 1551 O O . ILE A 1 205 ? 4.101 32.390 65.949 1.00 25.30 183 ILE A O 1
ATOM 1556 N N . ASN A 1 206 ? 3.905 34.238 64.674 1.00 22.09 184 ASN A N 1
ATOM 1557 C CA . ASN A 1 206 ? 2.808 34.798 65.461 1.00 23.43 184 ASN A CA 1
ATOM 1558 C C . ASN A 1 206 ? 1.508 34.685 64.672 1.00 24.51 184 ASN A C 1
ATOM 1559 O O . AS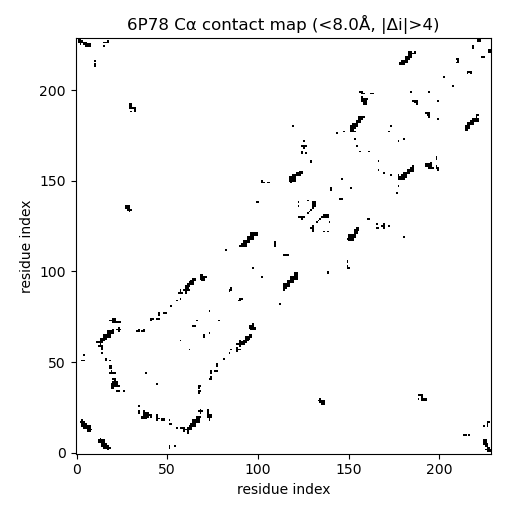N A 1 206 ? 1.324 35.392 63.681 1.00 25.00 184 ASN A O 1
ATOM 1564 N N . ILE A 1 207 ? 0.598 33.820 65.111 1.00 21.48 185 ILE A N 1
ATOM 1565 C CA . ILE A 1 207 ? -0.739 33.810 64.520 1.00 24.48 185 ILE A CA 1
ATOM 1566 C C . ILE A 1 207 ? -1.467 35.089 64.908 1.00 26.45 185 ILE A C 1
ATOM 1567 O O . ILE A 1 207 ? -1.565 35.441 66.092 1.00 23.63 185 ILE A O 1
ATOM 1572 N N . TYR A 1 208 ? -2.005 35.787 63.911 1.00 24.63 186 TYR A N 1
ATOM 1573 C CA . TYR A 1 208 ? -2.539 37.122 64.151 1.00 22.59 186 TYR A CA 1
ATOM 1574 C C . TYR A 1 208 ? -3.759 37.081 65.072 1.00 22.94 186 TYR A C 1
ATOM 1575 O O . TYR A 1 208 ? -4.640 36.232 64.922 1.00 25.56 186 TYR A O 1
ATOM 1584 N N . ARG A 1 209 ? -3.821 38.020 66.015 1.00 22.55 187 ARG A N 1
ATOM 1585 C CA . ARG A 1 209 ? -4.964 38.177 66.903 1.00 23.70 187 ARG A CA 1
ATOM 1586 C C . ARG A 1 209 ? -5.653 39.516 66.641 1.00 22.39 187 ARG A C 1
ATOM 1587 O O . ARG A 1 209 ? -4.998 40.564 66.600 1.00 27.34 187 ARG A O 1
ATOM 1595 N N . ASN A 1 210 ? -6.973 39.484 66.464 1.00 24.53 188 ASN A N 1
ATOM 1596 C CA . ASN A 1 210 ? -7.731 40.722 66.360 1.00 25.36 188 ASN A CA 1
ATOM 1597 C C . ASN A 1 210 ? -7.519 41.570 67.610 1.00 32.10 188 ASN A C 1
ATOM 1598 O O . ASN A 1 210 ? -7.402 41.050 68.726 1.00 30.69 188 ASN A O 1
ATOM 1603 N N . ASN A 1 211 ? -7.447 42.886 67.415 1.00 29.21 1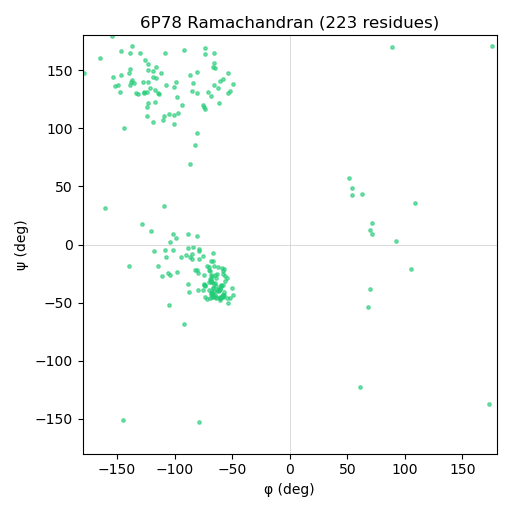89 ASN A N 1
ATOM 1604 C CA . ASN A 1 211 ? -7.218 43.805 68.525 1.00 28.20 189 ASN A CA 1
ATOM 1605 C C . ASN A 1 211 ? -7.991 45.098 68.309 1.00 29.47 189 ASN A C 1
ATOM 1606 O O . ASN A 1 211 ? -9.042 45.099 67.653 1.00 31.65 189 ASN A O 1
ATOM 1611 N N . SER A 1 212 ? -7.480 46.205 68.844 1.00 30.15 190 SER A N 1
ATOM 1612 C CA . SER A 1 212 ? -8.215 47.458 68.733 1.00 32.04 190 SER A CA 1
ATOM 1613 C C . SER A 1 212 ? -7.972 48.173 67.408 1.00 33.03 190 SER A C 1
ATOM 1614 O O . SER A 1 212 ? -8.566 49.232 67.190 1.00 35.60 190 SER A O 1
ATOM 1617 N N . THR A 1 213 ? -7.114 47.638 66.541 1.00 36.02 191 THR A N 1
ATOM 1618 C CA . THR A 1 213 ? -6.803 48.255 65.256 1.00 37.15 191 THR A CA 1
ATOM 1619 C C . THR A 1 213 ? -7.733 47.726 64.175 1.00 37.09 191 THR A C 1
ATOM 1620 O O . THR A 1 213 ? -8.450 46.739 64.369 1.00 31.88 191 THR A O 1
ATOM 1624 N N . PRO A 1 214 ? -7.761 48.372 63.002 1.00 37.25 192 PRO A N 1
ATOM 1625 C CA . PRO A 1 214 ? -8.649 47.897 61.933 1.00 36.14 192 PRO A CA 1
ATOM 1626 C C . PRO A 1 214 ? -8.131 46.694 61.170 1.00 34.13 192 PRO A C 1
ATOM 1627 O O . PRO A 1 214 ? -8.851 46.208 60.289 1.00 33.84 192 PRO A O 1
ATOM 1631 N N . ILE A 1 215 ? -6.923 46.207 61.456 1.00 27.40 193 ILE A N 1
ATOM 1632 C CA . ILE A 1 215 ? -6.354 45.067 60.740 1.00 30.30 193 ILE A CA 1
ATOM 1633 C C . ILE A 1 215 ? -6.930 43.777 61.309 1.00 32.95 193 ILE A C 1
ATOM 1634 O O . ILE A 1 215 ? -6.903 43.562 62.523 1.00 27.33 193 ILE A O 1
ATOM 1639 N N . LYS A 1 216 ? -7.424 42.898 60.431 1.00 26.94 194 LYS A N 1
ATOM 1640 C CA . LYS A 1 216 ? -8.243 41.768 60.849 1.00 24.53 194 LYS A CA 1
ATOM 1641 C C . LYS A 1 216 ? -7.669 40.426 60.406 1.00 26.26 194 LYS A C 1
ATOM 1642 O O . LYS A 1 216 ? -7.032 40.316 59.348 1.00 27.90 194 LYS A O 1
ATOM 1648 N N . ARG A 1 217 ? -7.964 39.407 61.226 1.00 29.52 195 ARG A N 1
ATOM 1649 C CA . ARG A 1 217 ? -7.663 38.011 60.923 1.00 28.35 195 ARG A CA 1
ATOM 1650 C C . ARG A 1 217 ? -8.365 37.534 59.658 1.00 26.66 195 ARG A C 1
ATOM 1651 O O . ARG A 1 217 ? -9.538 37.840 59.434 1.00 29.00 195 ARG A O 1
ATOM 1659 N N . ASP A 1 218 ? -7.649 36.725 58.858 1.00 28.22 196 ASP A N 1
ATOM 1660 C CA . ASP A 1 218 ? -8.233 35.946 57.764 1.00 27.99 196 ASP A CA 1
ATOM 1661 C C . ASP A 1 218 ? -8.389 34.521 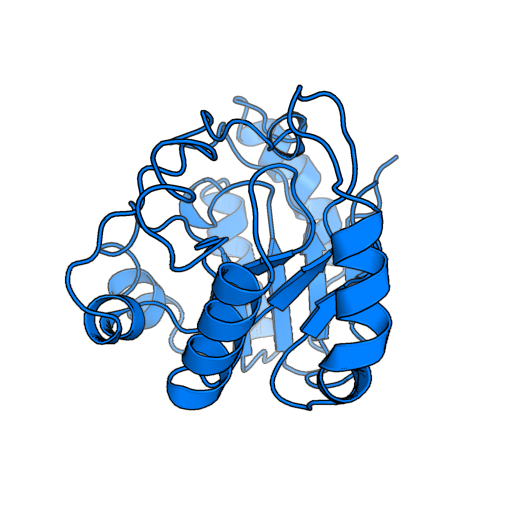58.293 1.00 30.43 196 ASP A C 1
ATOM 1662 O O . ASP A 1 218 ? -7.411 33.779 58.393 1.00 29.70 196 ASP A O 1
ATOM 1667 N N . GLU A 1 219 ? -9.621 34.132 58.633 1.00 32.06 197 GLU A N 1
ATOM 1668 C CA . GLU A 1 219 ? -9.799 32.851 59.316 1.00 29.57 197 GLU A CA 1
ATOM 1669 C C . GLU A 1 219 ? -9.493 31.671 58.402 1.00 31.76 197 GLU A C 1
ATOM 1670 O O . GLU A 1 219 ? -9.028 30.627 58.877 1.00 32.96 197 GLU A O 1
ATOM 1676 N N . GLU A 1 220 ? -9.757 31.802 57.101 1.00 30.82 198 GLU A N 1
ATOM 1677 C CA . GLU A 1 220 ? -9.486 30.686 56.202 1.00 29.24 198 GLU A CA 1
ATOM 1678 C C . GLU A 1 220 ? -7.997 30.428 56.084 1.00 28.08 198 GLU A C 1
ATOM 1679 O O . GLU A 1 220 ? -7.573 29.266 56.016 1.00 34.35 198 GLU A O 1
ATOM 1685 N N . LEU A 1 221 ? -7.191 31.492 55.994 1.00 25.87 199 LEU A N 1
ATOM 1686 C CA . LEU A 1 221 ? -5.747 31.309 55.901 1.00 28.13 199 LEU A CA 1
ATOM 1687 C C . LEU A 1 221 ? -5.199 30.722 57.183 1.00 28.00 199 LEU A C 1
ATOM 1688 O O . LEU A 1 221 ? -4.257 29.922 57.160 1.00 27.30 199 LEU A O 1
ATOM 1693 N N . ILE A 1 222 ? -5.748 31.140 58.318 1.00 26.02 200 ILE A N 1
ATOM 1694 C CA . ILE A 1 222 ? -5.235 30.615 59.576 1.00 28.89 200 ILE A CA 1
ATOM 1695 C C . ILE A 1 222 ? -5.563 29.135 59.685 1.00 30.37 200 ILE A C 1
ATOM 1696 O O . ILE A 1 222 ? -4.717 28.325 60.091 1.00 28.40 200 ILE A O 1
ATOM 1701 N N . LYS A 1 223 ? -6.786 28.754 59.299 1.00 25.51 201 LYS A N 1
ATOM 1702 C CA . LYS A 1 223 ? -7.159 27.347 59.290 1.00 32.88 201 LYS A CA 1
ATOM 1703 C C . LYS A 1 223 ? -6.221 26.550 58.393 1.00 34.28 201 LYS A C 1
ATOM 1704 O O . LYS A 1 223 ? -5.795 25.438 58.734 1.00 31.99 201 LYS A O 1
ATOM 1710 N N . TRP A 1 224 ? -5.912 27.096 57.223 1.00 29.76 202 TRP A N 1
ATOM 1711 C CA . TRP A 1 224 ? -5.048 26.382 56.293 1.00 34.31 202 TRP A CA 1
ATOM 1712 C C . TRP A 1 224 ? -3.642 26.252 56.864 1.00 29.25 202 TRP A C 1
ATOM 1713 O O . TRP A 1 224 ? -3.042 25.171 56.837 1.00 33.50 202 TRP A O 1
ATOM 1724 N N . PHE A 1 225 ? -3.123 27.342 57.419 1.00 25.59 203 PHE A N 1
ATOM 1725 C CA . PHE A 1 225 ? -1.769 27.338 57.953 1.00 25.27 203 PHE A CA 1
ATOM 1726 C C . PHE A 1 225 ? -1.653 26.367 59.117 1.00 29.93 203 PHE A C 1
ATOM 1727 O O . PHE A 1 225 ? -0.673 25.619 59.217 1.00 26.90 203 PHE A O 1
ATOM 1735 N N . ASP A 1 226 ? -2.677 26.316 59.969 1.00 29.31 204 ASP A N 1
ATOM 1736 C CA . ASP A 1 226 ? -2.615 25.440 61.133 1.00 29.50 204 ASP A CA 1
ATOM 1737 C C . ASP A 1 226 ? -2.450 23.981 60.728 1.00 33.71 204 ASP A C 1
ATOM 1738 O O . ASP A 1 226 ? -1.752 23.222 61.406 1.00 39.12 204 ASP A O 1
ATOM 1743 N N . GLU A 1 227 ? -3.064 23.570 59.618 1.00 35.63 205 GLU A N 1
ATOM 1744 C CA . GLU A 1 227 ? -2.913 22.185 59.186 1.00 40.14 205 GLU A CA 1
ATOM 1745 C C . GLU A 1 227 ? -1.685 21.989 58.304 1.00 40.70 205 GLU A C 1
ATOM 1746 O O . GLU A 1 227 ? -0.960 21.003 58.466 1.00 40.88 205 GLU A O 1
ATOM 1752 N N . GLU A 1 228 ? -1.416 22.929 57.397 1.00 34.02 206 GLU A N 1
ATOM 1753 C CA . GLU A 1 228 ? -0.361 22.726 56.408 1.00 39.60 206 GLU A CA 1
ATOM 1754 C C . GLU A 1 228 ? 1.026 22.866 57.019 1.00 35.59 206 GLU A C 1
ATOM 1755 O O . GLU A 1 228 ? 1.955 22.164 56.604 1.00 36.31 206 GLU A O 1
ATOM 1761 N N . TYR A 1 229 ? 1.185 23.753 57.999 1.00 29.33 207 TYR A N 1
ATOM 1762 C CA . TYR A 1 229 ? 2.470 24.004 58.641 1.00 30.32 207 TYR A CA 1
ATOM 1763 C C . TYR A 1 229 ? 2.496 23.474 60.073 1.00 32.05 207 TYR A C 1
ATOM 1764 O O . TYR A 1 229 ? 3.185 24.017 60.935 1.00 30.33 207 TYR A O 1
ATOM 1773 N N . HIS A 1 230 ? 1.782 22.375 60.319 1.00 32.55 208 HIS A N 1
ATOM 1774 C CA . HIS A 1 230 ? 1.772 21.777 61.648 1.00 36.28 208 HIS A CA 1
ATOM 1775 C C . HIS A 1 230 ? 3.172 21.369 62.098 1.00 38.31 208 HIS A C 1
ATOM 1776 O O . HIS A 1 230 ? 3.501 21.472 63.287 1.00 37.26 208 HIS A O 1
ATOM 1783 N N . ASP A 1 231 ? 4.017 20.911 61.168 1.00 33.90 209 ASP A N 1
ATOM 1784 C CA . ASP A 1 231 ? 5.371 20.520 61.548 1.00 34.23 209 ASP A CA 1
ATOM 1785 C C . ASP A 1 231 ? 6.190 21.704 62.034 1.00 34.23 209 ASP A C 1
ATOM 1786 O O . ASP A 1 231 ? 7.198 21.510 62.721 1.00 37.27 209 ASP A O 1
ATOM 1791 N N . LEU A 1 232 ? 5.768 22.925 61.717 1.00 33.49 210 LEU A N 1
ATOM 1792 C CA . LEU A 1 232 ? 6.477 24.103 62.197 1.00 36.35 210 LEU A CA 1
ATOM 1793 C C . LEU A 1 232 ? 6.352 24.250 63.705 1.00 35.54 210 LEU A C 1
ATOM 1794 O O . LEU A 1 232 ? 7.285 24.728 64.362 1.00 35.56 210 LEU A O 1
ATOM 1799 N N . LYS A 1 233 ? 5.221 23.819 64.271 1.00 32.61 211 LYS A N 1
ATOM 1800 C CA . LYS A 1 233 ? 5.006 23.988 65.703 1.00 34.48 211 LYS A CA 1
ATOM 1801 C C . LYS A 1 233 ? 6.106 23.317 66.509 1.00 36.12 211 LYS A C 1
ATOM 1802 O O . LYS A 1 233 ? 6.499 23.815 67.570 1.00 42.10 211 LYS A O 1
ATOM 1808 N N . ASN A 1 234 ? 6.615 22.185 66.026 1.00 28.44 212 ASN A N 1
ATOM 1809 C CA . ASN A 1 234 ? 7.590 21.389 66.755 1.00 29.62 212 ASN A CA 1
ATOM 1810 C C . ASN A 1 234 ? 9.021 21.588 66.267 1.00 30.25 212 ASN A C 1
ATOM 1811 O O . ASN A 1 234 ? 9.905 20.823 66.660 1.00 36.46 212 ASN A O 1
ATOM 1816 N N . ASN A 1 235 ? 9.257 22.569 65.396 1.00 29.76 213 ASN A N 1
ATOM 1817 C CA . ASN A 1 235 ? 10.600 22.858 64.907 1.00 33.91 213 ASN A CA 1
ATOM 1818 C C . ASN A 1 235 ? 11.397 23.567 65.998 1.00 29.90 213 ASN A C 1
ATOM 1819 O O . ASN A 1 235 ? 11.017 24.657 66.442 1.00 28.53 213 ASN A O 1
ATOM 1824 N N . ARG A 1 236 ? 12.491 22.927 66.431 1.00 29.25 214 ARG A N 1
ATOM 1825 C CA . ARG A 1 236 ? 13.293 23.412 67.556 1.00 32.87 214 ARG A CA 1
ATOM 1826 C C . ARG A 1 236 ? 13.787 24.844 67.368 1.00 28.59 214 ARG A C 1
ATOM 1827 O O . ARG A 1 236 ? 14.065 25.537 68.358 1.00 31.47 214 ARG A O 1
ATOM 1835 N N . LYS A 1 237 ? 13.952 25.297 66.128 1.00 26.16 215 LYS A N 1
ATOM 1836 C CA . LYS A 1 237 ? 14.593 26.591 65.901 1.00 26.31 215 LYS A CA 1
ATOM 1837 C C . LYS A 1 237 ? 13.662 27.772 66.090 1.00 25.07 215 LYS A C 1
ATOM 1838 O O . LYS A 1 237 ? 14.140 28.892 66.306 1.00 26.00 215 LYS A O 1
ATOM 1844 N N . TYR A 1 238 ? 12.355 27.566 65.991 1.00 23.34 216 TYR A N 1
ATOM 1845 C CA . TYR A 1 238 ? 11.401 28.655 65.798 1.00 22.89 216 TYR A CA 1
ATOM 1846 C C . TYR A 1 238 ? 10.328 28.564 66.870 1.00 23.14 216 TYR A C 1
ATOM 1847 O O . TYR A 1 238 ? 9.791 27.484 67.121 1.00 31.27 216 TYR A O 1
ATOM 1856 N N . ASP A 1 239 ? 10.042 29.682 67.526 1.00 22.81 217 ASP A N 1
ATOM 1857 C CA . ASP A 1 239 ? 8.975 29.711 68.513 1.00 24.61 217 ASP A CA 1
ATOM 1858 C C . ASP A 1 239 ? 7.654 29.932 67.802 1.00 24.97 217 ASP A C 1
ATOM 1859 O O . ASP A 1 239 ? 7.558 30.742 66.879 1.00 25.72 217 ASP A O 1
ATOM 1864 N N . TYR A 1 240 ? 6.619 29.230 68.238 1.00 25.81 218 TYR A N 1
ATOM 1865 C CA . TYR A 1 240 ? 5.332 29.297 67.552 1.00 27.98 218 TYR A CA 1
ATOM 1866 C C . TYR A 1 240 ? 4.283 29.742 68.565 1.00 27.99 218 TYR A C 1
ATOM 1867 O O . TYR A 1 240 ? 4.114 29.093 69.604 1.00 30.04 218 TYR A O 1
ATOM 1876 N N . LEU A 1 241 ? 3.595 30.862 68.285 1.00 23.93 219 LEU A N 1
ATOM 1877 C CA . LEU A 1 241 ? 2.589 31.390 69.219 1.00 28.31 219 LEU A CA 1
ATOM 1878 C C . LEU A 1 241 ? 1.228 31.415 68.536 1.00 28.58 219 LEU A C 1
ATOM 1879 O O . LEU A 1 241 ? 0.963 32.287 67.696 1.00 27.42 219 LEU A O 1
ATOM 1884 N N . GLY A 1 242 ? 0.359 30.474 68.910 1.00 26.95 220 GLY A N 1
ATOM 1885 C CA . GLY A 1 242 ? -1.002 30.502 68.391 1.00 27.91 220 GLY A CA 1
ATOM 1886 C C . GLY A 1 242 ? -1.799 31.679 68.919 1.00 36.49 220 GLY A C 1
ATOM 1887 O O . GLY A 1 242 ? -2.723 32.157 68.256 1.00 32.98 220 GLY A O 1
ATOM 1888 N N . ILE A 1 243 ? -1.439 32.172 70.101 1.00 32.37 221 ILE A N 1
ATOM 1889 C CA . ILE A 1 243 ? -2.067 33.318 70.765 1.00 31.03 221 ILE A CA 1
ATOM 1890 C C . ILE A 1 243 ? -0.941 34.158 71.361 1.00 32.94 221 ILE A C 1
ATOM 1891 O O . ILE A 1 243 ? 0.007 33.584 71.922 1.00 31.92 221 ILE A O 1
ATOM 1896 N N . PRO A 1 244 ? -1.005 35.493 71.303 1.00 29.98 222 PRO A N 1
ATOM 1897 C CA . PRO A 1 244 ? 0.117 36.311 71.807 1.00 28.39 222 PRO A CA 1
ATOM 1898 C C . PRO A 1 244 ? 0.475 36.080 73.261 1.00 30.72 222 PRO A C 1
ATOM 1899 O O . PRO A 1 244 ? 1.608 36.378 73.647 1.00 33.75 222 PRO A O 1
ATOM 1903 N N . THR A 1 245 ? -0.446 35.575 74.080 1.00 31.46 223 THR A N 1
ATOM 1904 C CA . THR A 1 245 ? -0.193 35.327 75.495 1.00 34.28 223 THR A CA 1
ATOM 1905 C C . THR A 1 245 ? 0.553 34.021 75.766 1.00 34.11 223 THR A C 1
ATOM 1906 O O . THR A 1 245 ? 0.711 33.659 76.935 1.00 37.67 223 THR A O 1
ATOM 1910 N N . ASP A 1 246 ? 1.029 33.318 74.732 1.00 35.95 224 ASP A N 1
ATOM 1911 C CA . ASP A 1 246 ? 1.554 31.965 74.938 1.00 35.34 224 ASP A CA 1
ATOM 1912 C C . ASP A 1 246 ? 2.903 31.930 75.670 1.00 38.03 224 ASP A C 1
ATOM 1913 O O . ASP A 1 246 ? 3.256 30.880 76.231 1.00 39.79 224 ASP A O 1
ATOM 1918 N N . PHE A 1 247 ? 3.652 33.041 75.712 1.00 36.51 225 PHE A N 1
ATOM 1919 C CA . PHE A 1 247 ? 4.845 33.109 76.563 1.00 36.95 225 PHE A CA 1
ATOM 1920 C C . PHE A 1 247 ? 4.516 33.353 78.036 1.00 33.99 225 PHE A C 1
ATOM 1921 O O . PHE A 1 247 ? 5.417 33.242 78.880 1.00 37.94 225 PHE A O 1
ATOM 1929 N N . GLY A 1 248 ? 3.278 33.726 78.370 1.00 34.45 226 GLY A N 1
ATOM 1930 C CA . GLY A 1 248 ? 2.891 33.977 79.745 1.00 39.90 226 GLY A CA 1
ATOM 1931 C C . GLY A 1 248 ? 3.019 35.413 80.208 1.00 39.25 226 GLY A C 1
ATOM 1932 O O . GLY A 1 248 ? 2.747 35.696 81.380 1.00 41.25 226 GLY A O 1
ATOM 1933 N N . VAL A 1 249 ? 3.413 36.334 79.328 1.00 41.24 227 VAL A N 1
ATOM 1934 C CA . VAL A 1 249 ? 3.480 37.745 79.682 1.00 39.68 227 VAL A CA 1
ATOM 1935 C C . VAL A 1 249 ? 2.521 38.487 78.761 1.00 35.98 227 VAL A C 1
ATOM 1936 O O . VAL A 1 249 ? 2.288 38.073 77.621 1.00 34.77 227 VAL A O 1
ATOM 1940 N N . GLY A 1 250 ? 1.946 39.574 79.266 1.00 43.45 228 GLY A N 1
ATOM 1941 C CA . GLY A 1 250 ? 1.041 40.387 78.481 1.00 46.98 228 GLY A CA 1
ATOM 1942 C C . GLY A 1 250 ? -0.402 39.925 78.584 1.00 53.23 228 GLY A C 1
ATOM 1943 O O . GLY A 1 250 ? -0.718 38.866 79.131 1.00 61.06 228 GLY A O 1
ATOM 1944 N N . ASP A 1 251 ? -1.299 40.762 78.054 1.00 45.48 229 ASP A N 1
ATOM 1945 C CA . ASP A 1 251 ? -2.727 40.421 77.957 1.00 42.28 229 ASP A CA 1
ATOM 1946 C C . ASP A 1 251 ? -3.091 40.082 76.512 1.00 43.55 229 ASP A C 1
ATOM 1947 O O . ASP A 1 251 ? -2.270 40.283 75.608 1.00 38.51 229 ASP A O 1
#

Sequence (229 aa):
SMMERYSHILEKDKKREIVLLKSRPCIWGKCSFCDYIEDNDVDQKENQKINDEVLNKITGQYGVLEVINSGSFFELPDETIERIYKIIGEKKIKRLYIEAHYLYKKKIIKALREKFKIEIIVKTGIETFNDEMMRNNVLNKNIHFDKIEEILEDFDSPLMVGIQGQTKEMIRKDIEILTKYFDHGTINIYRNNSTPIKRDEELIKWFDEEYHDLKNNRKYDYLGIPTDFGVGD